Protein AF-A0A7S2FTA7-F1 (afdb_monomer)

pLDDT: mean 85.89, std 11.98, range [49.66, 98.44]

Structure (mmCIF, N/CA/C/O backbone):
data_AF-A0A7S2FTA7-F1
#
_entry.id   AF-A0A7S2FTA7-F1
#
loop_
_atom_site.group_PDB
_atom_site.id
_atom_site.type_symbol
_atom_site.label_atom_id
_atom_site.label_alt_id
_atom_site.label_comp_id
_atom_site.label_asym_id
_atom_site.label_entity_id
_atom_site.label_seq_id
_atom_site.pdbx_PDB_ins_code
_atom_site.Cartn_x
_atom_site.Cartn_y
_atom_site.Cartn_z
_atom_site.occupancy
_atom_site.B_iso_or_equiv
_atom_site.auth_seq_id
_atom_site.auth_comp_id
_atom_site.auth_asym_id
_atom_site.auth_atom_id
_atom_site.pdbx_PDB_model_num
ATOM 1 N N . ASP A 1 1 ? -19.379 6.007 35.073 1.00 57.72 1 ASP A N 1
ATOM 2 C CA . ASP A 1 1 ? -19.186 6.164 33.619 1.00 57.72 1 ASP A CA 1
ATOM 3 C C . ASP A 1 1 ? -17.919 5.547 33.053 1.00 57.72 1 ASP A C 1
ATOM 5 O O . ASP A 1 1 ? -18.033 4.726 32.156 1.00 57.72 1 ASP A O 1
ATOM 9 N N . THR A 1 2 ? -16.722 5.842 33.563 1.00 56.12 2 THR A N 1
ATOM 10 C CA . THR A 1 2 ? -15.446 5.392 32.961 1.00 56.12 2 THR A CA 1
ATOM 11 C C . THR A 1 2 ? -15.300 3.870 32.841 1.00 56.12 2 THR A C 1
ATOM 13 O O . THR A 1 2 ? -14.779 3.368 31.848 1.00 56.12 2 THR A O 1
ATOM 16 N N . GLU A 1 3 ? -15.797 3.120 33.824 1.00 59.50 3 GLU A N 1
ATOM 17 C CA . GLU A 1 3 ? -15.710 1.655 33.846 1.00 59.50 3 GLU A CA 1
ATOM 18 C C . GLU A 1 3 ? -16.744 0.975 32.934 1.00 59.50 3 GLU A C 1
ATOM 20 O O . GLU A 1 3 ? -16.468 -0.071 32.348 1.00 59.50 3 GLU A O 1
ATOM 25 N N . LEU A 1 4 ? -17.906 1.608 32.742 1.00 49.66 4 LEU A N 1
ATOM 26 C CA . LEU A 1 4 ? -18.929 1.152 31.801 1.00 49.66 4 LEU A CA 1
ATOM 27 C C . LEU A 1 4 ? -18.464 1.379 30.358 1.00 49.66 4 LEU A C 1
ATOM 29 O O . LEU A 1 4 ? -18.509 0.456 29.549 1.00 49.66 4 LEU A O 1
ATOM 33 N N . THR A 1 5 ? -17.914 2.558 30.059 1.00 54.09 5 THR A N 1
ATOM 34 C CA . THR A 1 5 ? -17.311 2.861 28.752 1.00 54.09 5 THR A CA 1
ATOM 35 C C . THR A 1 5 ? -16.142 1.929 28.445 1.00 54.09 5 THR A C 1
ATOM 37 O O . THR A 1 5 ? -16.018 1.455 27.316 1.00 54.09 5 THR A O 1
ATOM 40 N N . LYS A 1 6 ? -15.314 1.598 29.445 1.00 61.47 6 LYS A N 1
ATOM 41 C CA . LYS A 1 6 ? -14.221 0.629 29.297 1.00 61.47 6 LYS A CA 1
ATOM 42 C C . LYS A 1 6 ? -14.742 -0.771 28.958 1.00 61.47 6 LYS A C 1
ATOM 44 O O . LYS A 1 6 ? -14.287 -1.345 27.977 1.00 61.47 6 LYS A O 1
ATOM 49 N N . LYS A 1 7 ? -15.750 -1.277 29.679 1.00 65.12 7 LYS A N 1
ATOM 50 C CA . LYS A 1 7 ? -16.372 -2.588 29.400 1.00 65.12 7 LYS A CA 1
ATOM 51 C C . LYS A 1 7 ? -17.059 -2.650 28.035 1.00 65.12 7 LYS A C 1
ATOM 53 O O . LYS A 1 7 ? -16.958 -3.666 27.350 1.00 65.12 7 LYS A O 1
ATOM 58 N N . ILE A 1 8 ? -17.732 -1.574 27.624 1.00 59.66 8 ILE A N 1
ATOM 59 C CA . ILE A 1 8 ? -18.349 -1.464 26.292 1.00 59.66 8 ILE A CA 1
ATOM 60 C C . ILE A 1 8 ? -17.265 -1.473 25.213 1.00 59.66 8 ILE A C 1
ATOM 62 O O . ILE A 1 8 ? -17.392 -2.193 24.230 1.00 59.66 8 ILE A O 1
ATOM 66 N N . THR A 1 9 ? -16.170 -0.743 25.426 1.00 61.19 9 THR A N 1
ATOM 67 C CA . THR A 1 9 ? -15.050 -0.697 24.480 1.00 61.19 9 THR A CA 1
ATOM 68 C C . THR A 1 9 ? -14.337 -2.045 24.383 1.00 61.19 9 THR A C 1
ATOM 70 O O . THR A 1 9 ? -14.086 -2.525 23.288 1.00 61.19 9 THR A O 1
ATOM 73 N N . GLU A 1 10 ? -14.072 -2.712 25.506 1.00 66.75 10 GLU A N 1
ATOM 74 C CA . GLU A 1 10 ? -13.491 -4.062 25.536 1.00 66.75 10 GLU A CA 1
ATOM 75 C C . GLU A 1 10 ? -14.399 -5.099 24.862 1.00 66.75 10 GLU A C 1
ATOM 77 O O . GLU A 1 10 ? -13.912 -6.002 24.182 1.00 66.75 10 GLU A O 1
ATOM 82 N N . SER A 1 11 ? -15.719 -4.957 25.005 1.00 64.50 11 SER A N 1
ATOM 83 C CA . SER A 1 11 ? -16.693 -5.815 24.322 1.00 64.50 11 SER A CA 1
ATOM 84 C C . SER A 1 11 ? -16.752 -5.523 22.821 1.00 64.50 11 SER A C 1
ATOM 86 O O . SER A 1 11 ? -16.798 -6.458 22.031 1.00 64.50 11 SER A O 1
ATOM 88 N N . ALA A 1 12 ? -16.673 -4.251 22.417 1.00 61.38 12 ALA A N 1
ATOM 89 C CA . ALA A 1 12 ? -16.592 -3.844 21.016 1.00 61.38 12 ALA A CA 1
ATOM 90 C C . ALA A 1 12 ? -15.300 -4.343 20.350 1.00 61.38 12 ALA A C 1
ATOM 92 O O . ALA A 1 12 ? -15.350 -4.830 19.228 1.00 61.38 12 ALA A O 1
ATOM 93 N N . ILE A 1 13 ? -14.166 -4.309 21.061 1.00 66.06 13 ILE A N 1
ATOM 94 C CA . ILE A 1 13 ? -12.890 -4.866 20.586 1.00 66.06 13 ILE A CA 1
ATOM 95 C C . ILE A 1 13 ? -13.005 -6.372 20.355 1.00 66.06 13 ILE A C 1
ATOM 97 O O . ILE A 1 13 ? -12.548 -6.862 19.329 1.00 66.06 13 ILE A O 1
ATOM 101 N N . LYS A 1 14 ? -13.643 -7.102 21.279 1.00 64.44 14 LYS A N 1
ATOM 102 C CA . LYS A 1 14 ? -13.912 -8.541 21.118 1.00 64.44 14 LYS A CA 1
ATOM 103 C C . LYS A 1 14 ? -14.896 -8.850 19.988 1.00 64.44 14 LYS A C 1
ATOM 105 O O . LYS A 1 14 ? -14.880 -9.964 19.477 1.00 64.44 14 LYS A O 1
ATOM 110 N N . ALA A 1 15 ? -15.763 -7.902 19.645 1.00 60.28 15 ALA A N 1
ATOM 111 C CA . ALA A 1 15 ? -16.740 -8.044 18.574 1.00 60.28 15 ALA A CA 1
ATOM 112 C C . ALA A 1 15 ? -16.173 -7.692 17.190 1.00 60.28 15 ALA A C 1
ATOM 114 O O . ALA A 1 15 ? -16.813 -8.023 16.196 1.00 60.28 15 ALA A O 1
ATOM 115 N N . MET A 1 16 ? -14.999 -7.051 17.105 1.00 69.50 16 MET A N 1
ATOM 116 C CA . MET A 1 16 ? -14.340 -6.822 15.820 1.00 69.50 16 MET A CA 1
ATOM 117 C C . MET A 1 16 ? -13.874 -8.149 15.242 1.00 69.50 16 MET A C 1
ATOM 119 O O . MET A 1 16 ? -13.087 -8.863 15.865 1.00 69.50 16 MET A O 1
ATOM 123 N N . GLN A 1 17 ? -14.339 -8.458 14.039 1.00 65.75 17 GLN A N 1
ATOM 124 C CA . GLN A 1 17 ? -13.974 -9.681 13.343 1.00 65.75 17 GLN A CA 1
ATOM 125 C C . GLN A 1 17 ? -13.182 -9.347 12.077 1.00 65.75 17 GLN A C 1
ATOM 127 O O . GLN A 1 17 ? -13.542 -8.394 11.379 1.00 65.75 17 GLN A O 1
ATOM 132 N N . PRO A 1 18 ? -12.117 -10.109 11.768 1.00 67.75 18 PRO A N 1
ATOM 133 C CA . PRO A 1 18 ? -11.570 -10.114 10.422 1.00 67.75 18 PRO A CA 1
ATOM 134 C C . PRO A 1 18 ? -12.651 -10.632 9.471 1.00 67.75 18 PRO A C 1
ATOM 136 O O . PRO A 1 18 ? -13.254 -11.678 9.723 1.00 67.75 18 PRO A O 1
ATOM 139 N N . ILE A 1 19 ? -12.904 -9.907 8.385 1.00 68.12 19 ILE A N 1
ATOM 140 C CA . ILE A 1 19 ? -13.834 -10.346 7.342 1.00 68.12 19 ILE A CA 1
ATOM 141 C C . ILE A 1 19 ? -13.019 -10.805 6.132 1.00 68.12 19 ILE A C 1
ATOM 143 O O . ILE A 1 19 ? -12.147 -10.090 5.643 1.00 68.12 19 ILE A O 1
ATOM 147 N N . THR A 1 20 ? -13.303 -12.013 5.647 1.00 56.28 20 THR A N 1
ATOM 148 C CA . THR A 1 20 ? -12.682 -12.597 4.444 1.00 56.28 20 THR A CA 1
ATOM 149 C C . THR A 1 20 ? -13.619 -12.609 3.239 1.00 56.28 20 THR A C 1
ATOM 151 O O . THR A 1 20 ? -13.249 -13.113 2.183 1.00 56.28 20 THR A O 1
ATOM 154 N N . THR A 1 21 ? -14.840 -12.086 3.379 1.00 55.50 21 THR A N 1
ATOM 155 C CA . THR A 1 21 ? -15.829 -12.065 2.302 1.00 55.50 21 THR A CA 1
ATOM 156 C C . THR A 1 21 ? -15.360 -11.138 1.185 1.00 55.50 21 THR A C 1
ATOM 158 O O . THR A 1 21 ? -15.191 -9.941 1.399 1.00 55.50 21 THR A O 1
ATOM 161 N N . VAL A 1 22 ? -15.149 -11.710 0.003 1.00 61.19 22 VAL A N 1
ATOM 162 C CA . VAL A 1 22 ? -14.776 -11.002 -1.225 1.00 61.19 22 VAL A CA 1
ATOM 163 C C . VAL A 1 22 ? -16.050 -10.785 -2.036 1.00 61.19 22 VAL A C 1
ATOM 165 O O . VAL A 1 22 ? -16.837 -11.721 -2.188 1.00 61.19 22 VAL A O 1
ATOM 168 N N . MET A 1 23 ? -16.282 -9.576 -2.545 1.00 61.03 23 MET A N 1
ATOM 169 C CA . MET A 1 23 ? -17.321 -9.359 -3.554 1.00 61.03 23 MET A CA 1
ATOM 170 C C . MET A 1 23 ? -16.868 -9.985 -4.882 1.00 61.03 23 MET A C 1
ATOM 172 O O . MET A 1 23 ? -15.711 -9.810 -5.264 1.00 61.03 23 MET A O 1
ATOM 176 N N . ASP A 1 24 ? -17.754 -10.702 -5.587 1.00 51.78 24 ASP A N 1
ATOM 177 C CA . ASP A 1 24 ? -17.451 -11.255 -6.917 1.00 51.78 24 ASP A CA 1
ATOM 178 C C . ASP A 1 24 ? -16.928 -10.135 -7.832 1.00 51.78 24 ASP A C 1
ATOM 180 O O . ASP A 1 24 ? -17.641 -9.185 -8.157 1.00 51.78 24 ASP A O 1
ATOM 184 N N . GLY A 1 25 ? -15.641 -10.210 -8.179 1.00 55.81 25 GLY A N 1
ATOM 185 C CA . GLY A 1 25 ? -14.937 -9.132 -8.865 1.00 55.81 25 GLY A CA 1
ATOM 186 C C . GL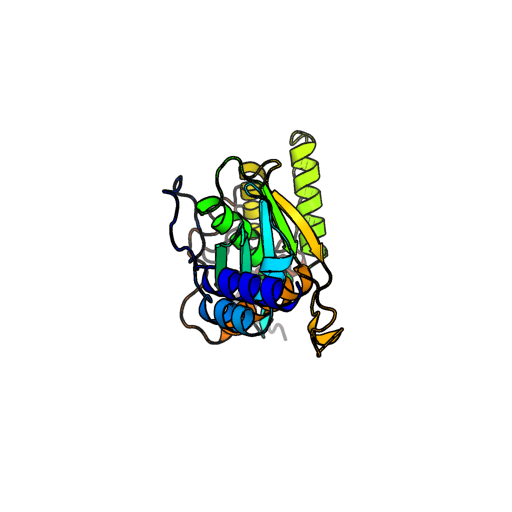Y A 1 25 ? -15.163 -9.132 -10.377 1.00 55.81 25 GLY A C 1
ATOM 187 O O . GLY A 1 25 ? -15.338 -10.179 -10.996 1.00 55.81 25 GLY A O 1
ATOM 188 N N . ASP A 1 26 ? -15.024 -7.957 -10.999 1.00 68.44 26 ASP A N 1
ATOM 189 C CA . ASP A 1 26 ? -15.062 -7.731 -12.460 1.00 68.44 26 ASP A CA 1
ATOM 190 C C . ASP A 1 26 ? -13.858 -8.354 -13.219 1.00 68.44 26 ASP A C 1
ATOM 192 O O . ASP A 1 26 ? -13.431 -7.869 -14.269 1.00 68.44 26 ASP A O 1
ATOM 196 N N . GLY A 1 27 ? -13.228 -9.387 -12.653 1.00 75.38 27 GLY A N 1
ATOM 197 C CA . GLY A 1 27 ? -11.984 -9.986 -13.127 1.00 75.38 27 GLY A CA 1
ATOM 198 C C . GLY A 1 27 ? -10.727 -9.159 -12.846 1.00 75.38 27 GLY A C 1
ATOM 199 O O . GLY A 1 27 ? -9.683 -9.501 -13.391 1.00 75.38 27 GLY A O 1
ATOM 200 N N . ASP A 1 28 ? -10.798 -8.073 -12.065 1.00 87.31 28 ASP A N 1
ATOM 201 C CA . ASP A 1 28 ? -9.628 -7.311 -11.592 1.00 87.31 28 ASP A CA 1
ATOM 202 C C . ASP A 1 28 ? -8.761 -8.097 -10.611 1.00 87.31 28 ASP A C 1
ATOM 204 O O . ASP A 1 28 ? -9.249 -8.949 -9.872 1.00 87.31 28 ASP A O 1
ATOM 208 N N . TRP A 1 29 ? -7.461 -7.793 -10.611 1.00 88.69 29 TRP A N 1
ATOM 209 C CA . TRP A 1 29 ? -6.552 -8.352 -9.619 1.00 88.69 29 TRP A CA 1
ATOM 210 C C . TRP A 1 29 ? -6.838 -7.765 -8.232 1.00 88.69 29 TRP A C 1
ATOM 212 O O . TRP A 1 29 ? -7.141 -6.578 -8.100 1.00 88.69 29 TRP A O 1
ATOM 222 N N . SER A 1 30 ? -6.688 -8.603 -7.208 1.00 88.19 30 SER A N 1
ATOM 223 C CA . SER A 1 30 ? -6.736 -8.235 -5.796 1.00 88.19 30 SER A CA 1
ATOM 224 C C . SER A 1 30 ? -5.625 -8.971 -5.047 1.00 88.19 30 SER A C 1
ATOM 226 O O . SER A 1 30 ? -5.339 -10.122 -5.383 1.00 88.19 30 SER A O 1
ATOM 228 N N . PRO A 1 31 ? -5.017 -8.356 -4.019 1.00 91.12 31 PRO A N 1
ATOM 229 C CA . PRO A 1 31 ? -4.073 -9.049 -3.151 1.00 91.12 31 PRO A CA 1
ATOM 230 C C . PRO A 1 31 ? -4.747 -10.147 -2.306 1.00 91.12 31 PRO A C 1
ATOM 232 O O . PRO A 1 31 ? -5.973 -10.189 -2.169 1.00 91.12 31 PRO A O 1
ATOM 235 N N . GLU A 1 32 ? -3.922 -11.008 -1.701 1.00 91.75 32 GLU A N 1
ATOM 236 C CA . GLU A 1 32 ? -4.340 -12.061 -0.764 1.00 91.75 32 GLU A CA 1
ATOM 237 C C . GLU A 1 32 ? -4.878 -11.451 0.545 1.00 91.75 32 GLU A C 1
ATOM 239 O O . GLU A 1 32 ? -4.148 -11.231 1.515 1.00 91.75 32 GLU A O 1
ATOM 244 N N . LEU A 1 33 ? -6.182 -11.179 0.583 1.00 92.69 33 LEU A N 1
ATOM 245 C CA . LEU A 1 33 ? -6.840 -10.621 1.763 1.00 92.69 33 LEU A CA 1
ATOM 246 C C . LEU A 1 33 ? -6.671 -11.519 2.994 1.00 92.69 33 LEU A C 1
ATOM 248 O O . LEU A 1 33 ? -6.817 -12.738 2.939 1.00 92.69 33 LEU A O 1
ATOM 252 N N . GLY A 1 34 ? -6.401 -10.890 4.135 1.00 92.12 34 GLY A N 1
ATOM 253 C CA . GLY A 1 34 ? -6.156 -11.570 5.405 1.00 92.12 34 GLY A CA 1
ATOM 254 C C . GLY A 1 34 ? -4.717 -12.058 5.576 1.00 92.12 34 GLY A C 1
ATOM 255 O O . GLY A 1 34 ? -4.355 -12.491 6.676 1.00 92.12 34 GLY A O 1
ATOM 256 N N . ARG A 1 35 ? -3.851 -11.943 4.558 1.00 94.38 35 ARG A N 1
ATOM 257 C CA . ARG A 1 35 ? -2.423 -12.206 4.740 1.00 94.38 35 ARG A CA 1
ATOM 258 C C . ARG A 1 35 ? -1.850 -11.236 5.776 1.00 94.38 35 ARG A C 1
ATOM 260 O O . ARG A 1 35 ? -2.084 -10.030 5.725 1.00 94.38 35 ARG A O 1
ATOM 267 N N . GLY A 1 36 ? -1.154 -11.788 6.768 1.00 94.31 36 GLY A N 1
ATOM 268 C CA . GLY A 1 36 ? -0.649 -11.021 7.907 1.00 94.31 36 GLY A CA 1
ATOM 269 C C . GLY A 1 36 ? -1.678 -10.748 9.016 1.00 94.31 36 GLY A C 1
ATOM 270 O O . GLY A 1 36 ? -1.336 -10.058 9.974 1.00 94.31 36 GLY A O 1
ATOM 271 N N . ALA A 1 37 ? -2.890 -11.323 8.974 1.00 95.00 37 ALA A N 1
ATOM 272 C CA . ALA A 1 37 ? -3.931 -11.109 9.993 1.00 95.00 37 ALA A CA 1
ATOM 273 C C . ALA A 1 37 ? -3.442 -11.324 11.438 1.00 95.00 37 ALA A C 1
ATOM 275 O O . ALA A 1 37 ? -3.749 -10.517 12.312 1.00 95.00 37 ALA A O 1
ATOM 276 N N . GLY A 1 38 ? -2.595 -12.330 11.688 1.00 95.00 38 GLY A N 1
ATOM 277 C CA . GLY A 1 38 ? -2.022 -12.566 13.021 1.00 95.00 38 GLY A CA 1
ATOM 278 C C . GLY A 1 38 ? -1.171 -11.401 13.556 1.00 95.00 38 GLY A C 1
ATOM 279 O O . GLY A 1 38 ? -1.081 -11.200 14.768 1.00 95.00 38 GLY A O 1
ATOM 280 N N . VAL A 1 39 ? -0.573 -10.587 12.675 1.00 96.12 39 VAL A N 1
ATOM 281 C CA . VAL A 1 39 ? 0.123 -9.345 13.055 1.00 96.12 39 VAL A CA 1
ATOM 282 C C . VAL A 1 39 ? -0.885 -8.299 13.522 1.00 96.12 39 VAL A C 1
ATOM 284 O O . VAL A 1 39 ? -0.683 -7.675 14.565 1.00 96.12 39 VAL A O 1
ATOM 287 N N . VAL A 1 40 ? -1.987 -8.134 12.787 1.00 96.00 40 VAL A N 1
ATOM 288 C CA . VAL A 1 40 ? -3.054 -7.192 13.143 1.00 96.00 40 VAL A CA 1
ATOM 289 C C . VAL A 1 40 ? -3.705 -7.591 14.463 1.00 96.00 40 VAL A C 1
ATOM 291 O O . VAL A 1 40 ? -3.794 -6.765 15.368 1.00 96.00 40 VAL A O 1
ATOM 294 N N . GLU A 1 41 ? -4.082 -8.859 14.625 1.00 94.25 41 GLU A N 1
ATOM 295 C CA . GLU A 1 41 ? -4.681 -9.393 15.855 1.00 94.25 41 GLU A CA 1
ATOM 296 C C . GLU A 1 41 ? -3.776 -9.172 17.072 1.00 94.25 41 GLU A C 1
ATOM 298 O O . GLU A 1 41 ? -4.229 -8.706 18.126 1.00 94.25 41 GLU A O 1
ATOM 303 N N . LYS A 1 42 ? -2.468 -9.416 16.912 1.00 95.06 42 LYS A N 1
ATOM 304 C CA . LYS A 1 42 ? -1.475 -9.115 17.945 1.00 95.06 42 LYS A CA 1
ATOM 305 C C . LYS A 1 42 ? -1.551 -7.645 18.357 1.00 95.06 42 LYS A C 1
ATOM 307 O O . LYS A 1 42 ? -1.628 -7.364 19.553 1.00 95.06 42 LYS A O 1
ATOM 312 N N . TRP A 1 43 ? -1.557 -6.703 17.417 1.00 95.00 43 TRP A N 1
ATOM 313 C CA . TRP A 1 43 ? -1.585 -5.273 17.748 1.00 95.00 43 TRP A CA 1
ATOM 314 C C . TRP A 1 43 ? -2.939 -4.781 18.252 1.00 95.00 43 TRP A C 1
ATOM 316 O O . TRP A 1 43 ? -2.974 -3.925 19.142 1.00 95.00 43 TRP A O 1
ATOM 326 N N . ILE A 1 44 ? -4.043 -5.372 17.789 1.00 92.06 44 ILE A N 1
ATOM 327 C CA . ILE A 1 44 ? -5.379 -5.150 18.356 1.00 92.06 44 ILE A CA 1
ATOM 328 C C . ILE A 1 44 ? -5.357 -5.451 19.854 1.00 92.06 44 ILE A C 1
ATOM 330 O O . ILE A 1 44 ? -5.801 -4.612 20.642 1.00 92.06 44 ILE A O 1
ATOM 334 N N . SER A 1 45 ? -4.758 -6.577 20.257 1.00 89.31 45 SER A N 1
ATOM 335 C CA . SER A 1 45 ? -4.656 -6.958 21.671 1.00 89.31 45 SER A CA 1
ATOM 336 C C . SER A 1 45 ? -3.734 -6.053 22.507 1.00 89.31 45 SER A C 1
ATOM 338 O O . SER A 1 45 ? -3.842 -6.037 23.731 1.00 89.31 45 SER A O 1
ATOM 340 N N . GLN A 1 46 ? -2.849 -5.277 21.868 1.00 90.62 46 GLN A N 1
ATOM 341 C CA . GLN A 1 46 ? -1.849 -4.426 22.531 1.00 90.62 46 GLN A CA 1
ATOM 342 C C . GLN A 1 46 ? -2.218 -2.939 22.617 1.00 90.62 46 GLN A C 1
ATOM 344 O O . GLN A 1 46 ? -1.433 -2.149 23.139 1.00 90.62 46 GLN A O 1
ATOM 349 N N . GLY A 1 47 ? -3.399 -2.544 22.141 1.00 89.56 47 GLY A N 1
ATOM 350 C CA . GLY A 1 47 ? -3.889 -1.168 22.275 1.00 89.56 47 GLY A CA 1
ATOM 351 C C . GLY A 1 47 ? -4.552 -0.615 21.021 1.00 89.56 47 GLY A C 1
ATOM 352 O O . GLY A 1 47 ? -5.404 0.267 21.137 1.00 89.56 47 GLY A O 1
ATOM 353 N N . PHE A 1 48 ? -4.261 -1.174 19.844 1.00 92.12 48 PHE A N 1
ATOM 354 C CA . PHE A 1 48 ? -4.864 -0.698 18.601 1.00 92.12 48 PHE A CA 1
ATOM 355 C C . PHE A 1 48 ? -6.390 -0.872 18.590 1.00 92.12 48 PHE A C 1
ATOM 357 O O . PHE A 1 48 ? -7.103 0.020 18.137 1.00 92.12 48 PHE A O 1
ATOM 364 N N . GLY A 1 49 ? -6.923 -1.943 19.192 1.00 89.31 49 GLY A N 1
ATOM 365 C CA . GLY A 1 49 ? -8.373 -2.131 19.284 1.00 89.31 49 GLY A CA 1
ATOM 366 C C . GLY A 1 49 ? -9.078 -1.000 20.042 1.00 89.31 49 GLY A C 1
ATOM 367 O O . GLY A 1 49 ? -10.161 -0.564 19.654 1.00 89.31 49 GLY A O 1
ATOM 368 N N . LEU A 1 50 ? -8.438 -0.462 21.087 1.00 88.25 50 LEU A N 1
ATOM 369 C CA . LEU A 1 50 ? -8.953 0.694 21.824 1.00 88.25 50 LEU A CA 1
ATOM 370 C C . LEU A 1 50 ? -8.936 1.962 20.964 1.00 88.25 50 LEU A C 1
ATOM 372 O O . LEU A 1 50 ? -9.834 2.790 21.096 1.00 88.25 50 LEU A O 1
ATOM 376 N N . ALA A 1 51 ? -7.934 2.122 20.097 1.00 90.69 51 ALA A N 1
ATOM 377 C CA . ALA A 1 51 ? -7.878 3.236 19.159 1.00 90.69 51 ALA A CA 1
ATOM 378 C C . ALA A 1 51 ? -8.994 3.135 18.104 1.00 90.69 51 ALA A C 1
ATOM 380 O O . ALA A 1 51 ? -9.707 4.116 17.906 1.00 90.69 51 ALA A O 1
ATOM 381 N N . ILE A 1 52 ? -9.224 1.947 17.525 1.00 89.31 52 ILE A N 1
ATOM 382 C CA . ILE A 1 52 ? -10.327 1.699 16.576 1.00 89.31 52 ILE A CA 1
ATOM 383 C C . ILE A 1 52 ? -11.678 2.064 17.204 1.00 89.31 52 ILE A C 1
ATOM 385 O O . ILE A 1 52 ? -12.455 2.826 16.630 1.00 89.31 52 ILE A O 1
ATOM 389 N N . ALA A 1 53 ? -11.943 1.588 18.423 1.00 85.19 53 ALA A N 1
ATOM 390 C CA . ALA A 1 53 ? -13.200 1.869 19.114 1.00 85.19 53 ALA A CA 1
ATOM 391 C C . ALA A 1 53 ? -13.410 3.365 19.431 1.00 85.19 53 ALA A C 1
ATOM 393 O O . ALA A 1 53 ? -14.548 3.819 19.556 1.00 85.19 53 ALA A O 1
ATOM 394 N N . LYS A 1 54 ? -12.325 4.141 19.566 1.00 88.06 54 LYS A N 1
ATOM 395 C CA . LYS A 1 54 ? -12.373 5.586 19.834 1.00 88.06 54 LYS A CA 1
ATOM 396 C C . LYS A 1 54 ? -12.546 6.439 18.579 1.00 88.06 54 LYS A C 1
ATOM 398 O O . LYS A 1 54 ? -13.149 7.502 18.695 1.00 88.06 54 LYS A O 1
ATOM 403 N N . GLU A 1 55 ? -12.039 5.996 17.428 1.00 87.69 55 GLU A N 1
ATOM 404 C CA . GLU A 1 55 ? -12.070 6.760 16.169 1.00 87.69 55 GLU A CA 1
ATOM 405 C C . GLU A 1 55 ? -13.504 7.049 15.690 1.00 87.69 55 GLU A C 1
ATOM 407 O O . GLU A 1 55 ? -13.748 8.077 15.065 1.00 87.69 55 GLU A O 1
ATOM 412 N N . LYS A 1 56 ? -14.475 6.183 16.032 1.00 80.69 56 LYS A N 1
ATOM 413 C CA . LYS A 1 56 ? -15.886 6.302 15.608 1.00 80.69 56 LYS A CA 1
ATOM 414 C C . LYS A 1 56 ? -16.022 6.463 14.085 1.00 80.69 56 LYS A C 1
ATOM 416 O O . LYS A 1 56 ? -16.675 7.388 13.599 1.00 80.69 56 LYS A O 1
ATOM 421 N N . VAL A 1 57 ? -15.406 5.547 13.337 1.00 82.50 57 VAL A N 1
ATOM 422 C CA . VAL A 1 57 ? -15.514 5.486 11.872 1.00 82.50 57 VAL A CA 1
ATOM 423 C C . VAL A 1 57 ? -16.994 5.435 11.460 1.00 82.50 57 VAL A C 1
ATOM 425 O O . VAL A 1 57 ? -17.780 4.672 12.021 1.00 82.50 57 VAL A O 1
ATOM 428 N N . SER A 1 58 ? -17.388 6.303 10.524 1.00 85.31 58 SER A N 1
ATOM 429 C CA . SER A 1 58 ? -18.774 6.402 10.039 1.00 85.31 58 SER A CA 1
ATOM 430 C C . SER A 1 58 ? -19.147 5.199 9.167 1.00 85.31 58 SER A C 1
ATOM 432 O O . SER A 1 58 ? -18.274 4.624 8.531 1.00 85.31 58 SER A O 1
ATOM 434 N N . HIS A 1 59 ? -20.437 4.852 9.099 1.00 82.38 59 HIS A N 1
ATOM 435 C CA . HIS A 1 59 ? -20.927 3.653 8.395 1.00 82.38 59 HIS A CA 1
ATOM 436 C C . HIS A 1 59 ? -20.499 3.550 6.923 1.00 82.38 59 HIS A C 1
ATOM 438 O O . HIS A 1 59 ? -20.337 2.441 6.448 1.00 82.38 59 HIS A O 1
ATOM 444 N N . ASN A 1 60 ? -20.318 4.677 6.229 1.00 90.00 60 ASN A N 1
ATOM 445 C CA . ASN A 1 60 ? -19.977 4.738 4.804 1.00 90.00 60 ASN A CA 1
ATOM 446 C C . ASN A 1 60 ? -18.530 5.192 4.541 1.00 90.00 60 ASN A C 1
ATOM 448 O O . ASN A 1 60 ? -18.208 5.735 3.478 1.00 90.00 60 ASN A O 1
ATOM 452 N N . LYS A 1 61 ? -17.673 5.095 5.562 1.00 94.62 61 LYS A N 1
ATOM 453 C CA . LYS A 1 61 ? -16.285 5.544 5.499 1.00 94.62 61 LYS A CA 1
ATOM 454 C C . LYS A 1 61 ? -15.351 4.455 5.967 1.00 94.62 61 LYS A C 1
ATOM 456 O O . LYS A 1 61 ? -15.594 3.789 6.966 1.00 94.62 61 LYS A O 1
ATOM 461 N N . TRP A 1 62 ? -14.220 4.382 5.294 1.00 97.00 62 TRP A N 1
ATOM 462 C CA . TRP A 1 62 ? -13.137 3.477 5.609 1.00 97.00 62 TRP A CA 1
ATOM 463 C C . TRP A 1 62 ? -11.851 4.263 5.803 1.00 97.00 62 TRP A C 1
ATOM 465 O O . TRP A 1 62 ? -11.604 5.264 5.130 1.00 97.00 62 TRP A O 1
ATOM 475 N N . LYS A 1 63 ? -11.022 3.812 6.738 1.00 97.69 63 LYS A N 1
ATOM 476 C CA . LYS A 1 63 ? -9.698 4.371 7.005 1.00 97.69 63 LYS A CA 1
ATOM 477 C C . LYS A 1 63 ? -8.648 3.364 6.569 1.00 97.69 63 LYS A C 1
ATOM 479 O O . LYS A 1 63 ? -8.620 2.251 7.084 1.00 97.69 63 LYS A O 1
ATOM 484 N N . GLY A 1 64 ? -7.794 3.750 5.627 1.00 97.94 64 GLY A N 1
ATOM 485 C CA . GLY A 1 64 ? -6.714 2.903 5.114 1.00 97.94 64 GLY A CA 1
ATOM 486 C C . GLY A 1 64 ? -5.337 3.379 5.569 1.00 97.94 64 GLY A C 1
ATOM 487 O O . GLY A 1 64 ? -5.115 4.575 5.729 1.00 97.94 64 GLY A O 1
ATOM 488 N N . MET A 1 65 ? -4.394 2.468 5.764 1.00 98.44 65 MET A N 1
ATOM 489 C CA . MET A 1 65 ? -2.975 2.790 5.892 1.00 98.44 65 MET A CA 1
ATOM 490 C C . MET A 1 65 ? -2.166 1.763 5.134 1.00 98.44 65 MET A C 1
ATOM 492 O O . MET A 1 65 ? -2.435 0.570 5.246 1.00 98.44 65 MET A O 1
ATOM 496 N N . THR A 1 66 ? -1.165 2.239 4.411 1.00 98.38 66 THR A N 1
ATOM 497 C CA . THR A 1 66 ? -0.185 1.405 3.731 1.00 98.38 66 THR A CA 1
ATOM 498 C C . THR A 1 66 ? 1.224 1.818 4.119 1.00 98.38 66 THR A C 1
ATOM 500 O O . THR A 1 66 ? 1.464 2.989 4.410 1.00 98.38 66 THR A O 1
ATOM 503 N N . ASP A 1 67 ? 2.128 0.850 4.058 1.00 97.62 67 ASP A N 1
ATOM 504 C CA . ASP A 1 67 ? 3.566 1.029 4.202 1.00 97.62 67 ASP A CA 1
ATOM 505 C C . ASP A 1 67 ? 4.307 0.013 3.310 1.00 97.62 67 ASP A C 1
ATOM 507 O O . ASP A 1 67 ? 3.748 -1.021 2.908 1.00 97.62 67 ASP A O 1
ATOM 511 N N . GLY A 1 68 ? 5.557 0.316 2.982 1.00 96.12 68 GLY A N 1
ATOM 512 C CA . GLY A 1 68 ? 6.471 -0.548 2.260 1.00 96.12 68 GLY A CA 1
ATOM 513 C C . GLY A 1 68 ? 7.864 -0.556 2.876 1.00 96.12 68 GLY A C 1
ATOM 514 O O . GLY A 1 68 ? 8.436 0.469 3.224 1.00 96.12 68 GLY A O 1
ATOM 515 N N . SER A 1 69 ? 8.470 -1.737 2.933 1.00 94.38 69 SER A N 1
ATOM 516 C CA . SER A 1 69 ? 9.809 -1.928 3.481 1.00 94.38 69 SER A CA 1
ATOM 517 C C . SER A 1 69 ? 10.762 -2.497 2.432 1.00 94.38 69 SER A C 1
ATOM 519 O O . SER A 1 69 ? 10.364 -3.252 1.540 1.00 94.38 69 SER A O 1
ATOM 521 N N . LYS A 1 70 ? 12.050 -2.161 2.570 1.00 94.19 70 LYS A N 1
ATOM 522 C CA . LYS A 1 70 ? 13.156 -2.746 1.800 1.00 94.19 70 LYS A CA 1
ATOM 523 C C . LYS A 1 70 ? 14.253 -3.259 2.735 1.00 94.19 70 LYS A C 1
ATOM 525 O O . LYS A 1 70 ? 14.775 -2.499 3.548 1.00 94.19 70 LYS A O 1
ATOM 530 N N . VAL A 1 71 ? 14.696 -4.499 2.520 1.00 90.00 71 VAL A N 1
ATOM 531 C CA . VAL A 1 71 ? 15.902 -5.080 3.131 1.00 90.00 71 VAL A CA 1
ATOM 532 C C . VAL A 1 71 ? 16.737 -5.754 2.044 1.00 90.00 71 VAL A C 1
ATOM 534 O O . VAL A 1 71 ? 16.325 -6.745 1.443 1.00 90.00 71 VAL A O 1
ATOM 537 N N . GLY A 1 72 ? 17.934 -5.222 1.777 1.00 88.00 72 GLY A N 1
ATOM 538 C CA . GLY A 1 72 ? 18.763 -5.693 0.662 1.00 88.00 72 GLY A CA 1
ATOM 539 C C . GLY A 1 72 ? 18.028 -5.529 -0.672 1.00 88.00 72 GLY A C 1
ATOM 540 O O . GLY A 1 72 ? 17.551 -4.438 -0.966 1.00 88.00 72 GLY A O 1
ATOM 541 N N . GLN A 1 73 ? 17.912 -6.608 -1.449 1.00 86.94 73 GLN A N 1
ATOM 542 C CA . GLN A 1 73 ? 17.148 -6.637 -2.709 1.00 86.94 73 GLN A CA 1
ATOM 543 C C . GLN A 1 73 ? 15.682 -7.071 -2.536 1.00 86.94 73 GLN A C 1
ATOM 545 O O . GLN A 1 73 ? 14.949 -7.192 -3.514 1.00 86.94 73 GLN A O 1
ATOM 550 N N . LEU A 1 74 ? 15.233 -7.319 -1.303 1.00 88.12 74 LEU A N 1
ATOM 551 C CA . LEU A 1 74 ? 13.865 -7.741 -1.021 1.00 88.12 74 LEU A CA 1
ATOM 552 C C . LEU A 1 74 ? 12.998 -6.526 -0.687 1.00 88.12 74 LEU A C 1
ATOM 554 O O . LEU A 1 74 ? 13.353 -5.731 0.184 1.00 88.12 74 LEU A O 1
ATOM 558 N N . GLY A 1 75 ? 11.855 -6.412 -1.363 1.00 94.12 75 GLY A N 1
ATOM 559 C CA . GLY A 1 75 ? 10.811 -5.435 -1.063 1.00 94.12 75 GLY A CA 1
ATOM 560 C C . GLY A 1 75 ? 9.577 -6.125 -0.494 1.00 94.12 75 GLY A C 1
ATOM 561 O O . GLY A 1 75 ? 9.228 -7.226 -0.920 1.00 94.12 75 GLY A O 1
ATOM 562 N N . THR A 1 76 ? 8.9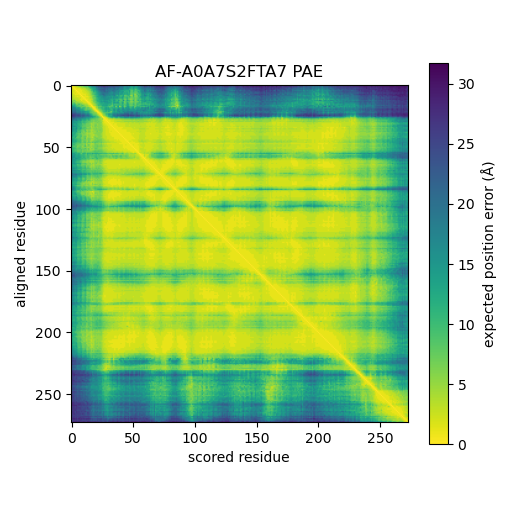09 -5.488 0.459 1.00 96.38 76 THR A N 1
ATOM 563 C CA . THR A 1 76 ? 7.660 -5.971 1.065 1.00 96.38 76 THR A CA 1
ATOM 564 C C . THR A 1 76 ? 6.683 -4.823 1.248 1.00 96.38 76 THR A C 1
ATOM 566 O O . THR A 1 76 ? 7.094 -3.675 1.381 1.00 96.38 76 THR A O 1
ATOM 569 N N . TYR A 1 77 ? 5.391 -5.123 1.265 1.00 96.88 77 TYR A N 1
ATOM 570 C CA . TYR A 1 77 ? 4.353 -4.155 1.586 1.00 96.88 77 TYR A CA 1
ATOM 571 C C . TYR A 1 77 ? 3.395 -4.713 2.631 1.00 96.88 77 TYR A C 1
ATOM 573 O O . TYR A 1 77 ? 3.244 -5.929 2.783 1.00 96.88 77 TYR A O 1
ATOM 581 N N . GLY A 1 78 ? 2.714 -3.804 3.317 1.00 97.69 78 GLY A N 1
ATOM 582 C CA . GLY A 1 78 ? 1.662 -4.114 4.266 1.00 97.69 78 GLY A CA 1
ATOM 583 C C . GLY A 1 78 ? 0.625 -3.006 4.281 1.00 97.69 78 GLY A C 1
ATOM 584 O O . GLY A 1 78 ? 0.960 -1.824 4.216 1.00 97.69 78 GLY A O 1
ATOM 585 N N . TRP A 1 79 ? -0.648 -3.374 4.370 1.00 98.38 79 TRP A N 1
ATOM 586 C CA . TRP A 1 79 ? -1.711 -2.398 4.550 1.00 98.38 79 TRP A CA 1
ATOM 587 C C . TRP A 1 79 ? -2.826 -2.924 5.441 1.00 98.38 79 TRP A C 1
ATOM 589 O O . TRP A 1 79 ? -3.083 -4.126 5.537 1.00 98.38 79 TRP A O 1
ATOM 599 N N . ILE A 1 80 ? -3.508 -1.985 6.086 1.00 98.19 80 ILE A N 1
ATOM 600 C CA . ILE A 1 80 ? -4.697 -2.227 6.891 1.00 98.19 80 ILE A CA 1
ATOM 601 C C . ILE A 1 80 ? -5.804 -1.254 6.498 1.00 98.19 80 ILE A C 1
ATOM 603 O O . ILE A 1 80 ? -5.560 -0.078 6.229 1.00 98.19 80 ILE A O 1
ATOM 607 N N . LEU A 1 81 ? -7.028 -1.758 6.477 1.00 97.69 81 LEU A N 1
ATOM 608 C CA . LEU A 1 81 ? -8.242 -1.031 6.157 1.00 97.69 81 LEU A CA 1
ATOM 609 C C . LEU A 1 81 ? -9.250 -1.254 7.287 1.00 97.69 81 LEU A C 1
ATOM 611 O O . LEU A 1 81 ? -9.534 -2.393 7.645 1.00 97.69 81 LEU A O 1
ATOM 615 N N . VAL A 1 82 ? -9.778 -0.179 7.863 1.00 95.94 82 VAL A N 1
ATOM 616 C CA . VAL A 1 82 ? -10.686 -0.213 9.016 1.00 95.94 82 VAL A CA 1
ATOM 617 C C . VAL A 1 82 ? -12.002 0.464 8.651 1.00 95.94 82 VAL A C 1
ATOM 619 O O . VAL A 1 82 ? -12.012 1.630 8.256 1.00 95.94 82 VAL A O 1
ATOM 622 N N . GLY A 1 83 ? -13.101 -0.270 8.796 1.00 91.38 83 GLY A N 1
ATOM 623 C CA . GLY A 1 83 ? -14.474 0.206 8.632 1.00 91.38 83 GLY A CA 1
ATOM 624 C C . GLY A 1 83 ? -15.202 0.251 9.972 1.00 91.38 83 GLY A C 1
ATOM 625 O O . GLY A 1 83 ? -14.586 0.180 11.043 1.00 91.38 83 GLY A O 1
ATOM 626 N N . MET A 1 84 ? -16.533 0.347 9.950 1.00 85.25 84 MET A N 1
ATOM 627 C CA . MET A 1 84 ? -17.301 0.349 11.194 1.00 85.25 84 MET A CA 1
ATOM 628 C C . MET A 1 84 ? -17.266 -1.033 11.869 1.00 85.25 84 MET A C 1
ATOM 630 O O . MET A 1 84 ? -17.983 -1.947 11.480 1.00 85.25 84 MET A O 1
ATOM 634 N N . MET A 1 85 ? -16.446 -1.161 12.920 1.00 74.88 85 MET A N 1
ATOM 635 C CA . MET A 1 85 ? -16.249 -2.390 13.714 1.00 74.88 85 MET A CA 1
ATOM 636 C C . MET A 1 85 ? -15.670 -3.590 12.944 1.00 74.88 85 MET A C 1
ATOM 638 O O . MET A 1 85 ? -15.689 -4.712 13.447 1.00 74.88 85 MET A O 1
ATOM 642 N N . VAL A 1 86 ? -15.118 -3.362 11.756 1.00 88.88 86 VAL A N 1
ATOM 643 C CA . VAL A 1 86 ? -14.530 -4.399 10.899 1.00 88.88 86 VAL A CA 1
ATOM 644 C C . VAL A 1 86 ? -13.182 -3.930 10.377 1.00 88.88 86 VAL A C 1
ATOM 646 O O . VAL A 1 86 ? -12.921 -2.726 10.293 1.00 88.88 86 VAL A O 1
ATOM 649 N N . TRP A 1 87 ? -12.313 -4.873 10.032 1.00 93.81 87 TRP A N 1
ATOM 650 C CA . TRP A 1 87 ? -11.032 -4.560 9.418 1.00 93.81 87 TRP A CA 1
ATOM 651 C C . TRP A 1 87 ? -10.618 -5.631 8.409 1.00 93.81 87 TRP A C 1
ATOM 653 O O . TRP A 1 87 ? -10.976 -6.803 8.532 1.00 93.81 87 TRP A O 1
ATOM 663 N N . HIS A 1 88 ? -9.825 -5.199 7.434 1.00 95.88 88 HIS A N 1
ATOM 664 C CA . HIS A 1 88 ? -9.155 -6.032 6.447 1.00 95.88 88 HIS A CA 1
ATOM 665 C C . HIS A 1 88 ? -7.675 -5.673 6.411 1.00 95.88 88 HIS A C 1
ATOM 667 O O . HIS A 1 88 ? -7.285 -4.547 6.726 1.00 95.88 88 HIS A O 1
ATOM 673 N N . CYS A 1 89 ? -6.841 -6.618 6.007 1.00 97.00 89 CYS A N 1
ATOM 674 C CA . CYS A 1 89 ? -5.430 -6.365 5.771 1.00 97.00 89 CYS A CA 1
ATOM 675 C C . CYS A 1 89 ? -4.921 -7.211 4.614 1.00 97.00 89 CYS A C 1
ATOM 677 O O . CYS A 1 89 ? -5.554 -8.192 4.219 1.00 97.00 89 CYS A O 1
ATOM 679 N N . SER A 1 90 ? -3.739 -6.853 4.135 1.00 96.62 90 SER A N 1
ATOM 680 C CA . SER A 1 90 ? -2.894 -7.734 3.343 1.00 96.62 90 SER A CA 1
ATOM 681 C C . SER A 1 90 ? -1.436 -7.347 3.552 1.00 96.62 90 SER A C 1
ATOM 683 O O . SER A 1 90 ? -1.115 -6.209 3.903 1.00 96.62 90 SER A O 1
ATOM 685 N N . SER A 1 91 ? -0.551 -8.290 3.271 1.00 96.75 91 SER A N 1
ATOM 686 C CA . SER A 1 91 ? 0.879 -8.062 3.077 1.00 96.75 91 SER A CA 1
ATOM 687 C C . SER A 1 91 ? 1.340 -8.766 1.804 1.00 96.75 91 SER A C 1
ATOM 689 O O . SER A 1 91 ? 0.560 -9.485 1.178 1.00 96.75 91 SER A O 1
ATOM 691 N N . GLY A 1 92 ? 2.582 -8.545 1.384 1.00 95.19 92 GLY A N 1
ATOM 692 C CA . GLY A 1 92 ? 3.153 -9.245 0.236 1.00 95.19 92 GLY A CA 1
ATOM 693 C C . GLY A 1 92 ? 4.581 -8.816 -0.079 1.00 95.19 92 GLY A C 1
ATOM 694 O O . GLY A 1 92 ? 5.100 -7.851 0.483 1.00 95.19 92 GLY A O 1
ATOM 695 N N . LYS A 1 93 ? 5.233 -9.568 -0.962 1.00 94.00 93 LYS A N 1
ATOM 696 C CA . LYS A 1 93 ? 6.583 -9.308 -1.456 1.00 94.00 93 LYS A CA 1
ATOM 697 C C . LYS A 1 93 ? 6.516 -8.653 -2.819 1.00 94.00 93 LYS A C 1
ATOM 699 O O . LYS A 1 93 ? 5.866 -9.167 -3.722 1.00 94.00 93 LYS A O 1
ATOM 704 N N . VAL A 1 94 ? 7.279 -7.581 -2.953 1.00 90.88 94 VAL A N 1
ATOM 705 C CA . VAL A 1 94 ? 7.350 -6.771 -4.161 1.00 90.88 94 VAL A CA 1
ATOM 706 C C . VAL A 1 94 ? 8.476 -7.274 -5.041 1.00 90.88 94 VAL A C 1
ATOM 708 O O . VAL A 1 94 ? 9.587 -7.526 -4.570 1.00 90.88 94 VAL A O 1
ATOM 711 N N . THR A 1 95 ? 8.203 -7.380 -6.333 1.00 82.50 95 THR A N 1
ATOM 712 C CA . THR A 1 95 ? 9.192 -7.782 -7.338 1.00 82.50 95 THR A CA 1
ATOM 713 C C . THR A 1 95 ? 9.711 -6.582 -8.126 1.00 82.50 95 THR A C 1
ATOM 715 O O . THR A 1 95 ? 8.968 -5.649 -8.436 1.00 82.50 95 THR A O 1
ATOM 718 N N . SER A 1 96 ? 11.005 -6.579 -8.457 1.00 79.06 96 SER A N 1
ATOM 719 C CA . SER A 1 96 ? 11.615 -5.627 -9.393 1.00 79.06 96 SER A CA 1
ATOM 720 C C . SER A 1 96 ? 12.532 -6.392 -10.338 1.00 79.06 96 SER A C 1
ATOM 722 O O . SER A 1 96 ? 13.566 -6.896 -9.920 1.00 79.06 96 SER A O 1
ATOM 724 N N . HIS A 1 97 ? 12.121 -6.524 -11.599 1.00 71.62 97 HIS A N 1
ATOM 725 C CA . HIS A 1 97 ? 12.815 -7.378 -12.571 1.00 71.62 97 HIS A CA 1
ATOM 726 C C . HIS A 1 97 ? 13.913 -6.664 -13.360 1.00 71.62 97 HIS A C 1
ATOM 728 O O . HIS A 1 97 ? 14.777 -7.316 -13.926 1.00 71.62 97 HIS A O 1
ATOM 734 N N . THR A 1 98 ? 13.868 -5.335 -13.440 1.00 67.12 98 THR A N 1
ATOM 735 C CA . THR A 1 98 ? 14.718 -4.569 -14.370 1.00 67.12 98 THR A CA 1
ATOM 736 C C . THR A 1 98 ? 15.575 -3.520 -13.670 1.00 67.12 98 THR A C 1
ATOM 738 O O . THR A 1 98 ? 16.076 -2.614 -14.326 1.00 67.12 98 THR A O 1
ATOM 741 N N . ARG A 1 99 ? 15.632 -3.567 -12.336 1.00 73.50 99 ARG A N 1
ATOM 742 C CA . ARG A 1 99 ? 16.495 -2.746 -11.480 1.00 73.50 99 ARG A CA 1
ATOM 743 C C . ARG A 1 99 ? 16.473 -3.275 -10.057 1.00 73.50 99 ARG A C 1
ATOM 745 O O . ARG A 1 99 ? 15.507 -3.936 -9.661 1.00 73.50 99 ARG A O 1
ATOM 752 N N . ASP A 1 100 ? 17.451 -2.843 -9.281 1.00 79.31 100 ASP A N 1
ATOM 753 C CA . ASP A 1 100 ? 17.488 -3.026 -7.838 1.00 79.31 100 ASP A CA 1
ATOM 754 C C . ASP A 1 100 ? 16.214 -2.531 -7.148 1.00 79.31 100 ASP A C 1
ATOM 756 O O . ASP A 1 100 ? 15.641 -1.488 -7.485 1.00 79.31 100 ASP A O 1
ATOM 760 N N . MET A 1 101 ? 15.775 -3.280 -6.139 1.00 86.56 101 MET A N 1
ATOM 761 C CA . MET A 1 101 ? 14.634 -2.879 -5.326 1.00 86.56 101 MET A CA 1
ATOM 762 C C . MET A 1 101 ? 14.936 -1.547 -4.629 1.00 86.56 101 MET A C 1
ATOM 764 O O . MET A 1 101 ? 16.003 -1.383 -4.039 1.00 86.56 101 MET A O 1
ATOM 768 N N . ASP A 1 102 ? 13.992 -0.607 -4.614 1.00 85.94 102 ASP A N 1
ATOM 769 C CA . ASP A 1 102 ? 14.056 0.596 -3.781 1.00 85.94 102 ASP A CA 1
ATOM 770 C C . ASP A 1 102 ? 12.852 0.659 -2.830 1.00 85.94 102 ASP A C 1
ATOM 772 O O . ASP A 1 102 ? 11.811 0.045 -3.072 1.00 85.94 102 ASP A O 1
ATOM 776 N N . SER A 1 103 ? 13.006 1.365 -1.704 1.00 89.00 103 SER A N 1
ATOM 777 C CA . SER A 1 103 ? 11.920 1.506 -0.725 1.00 89.00 103 SER A CA 1
ATOM 778 C C . SER A 1 103 ? 10.698 2.175 -1.351 1.00 89.00 103 SER A C 1
ATOM 780 O O . SER A 1 103 ? 9.572 1.770 -1.097 1.00 89.00 103 SER A O 1
ATOM 782 N N . TYR A 1 104 ? 10.916 3.133 -2.253 1.00 92.06 104 TYR A N 1
ATOM 783 C CA . TYR A 1 104 ? 9.854 3.829 -2.971 1.00 92.06 104 TYR A CA 1
ATOM 784 C C . TYR A 1 104 ? 8.932 2.888 -3.765 1.00 92.06 104 TYR A C 1
ATOM 786 O O . TYR A 1 104 ? 7.718 3.088 -3.789 1.00 92.06 104 TYR A O 1
ATOM 794 N N . ARG A 1 105 ? 9.477 1.854 -4.411 1.00 92.75 105 ARG A N 1
ATOM 795 C CA . ARG A 1 105 ? 8.709 0.832 -5.124 1.00 92.75 105 ARG A CA 1
ATOM 796 C C . ARG A 1 105 ? 7.858 0.021 -4.160 1.00 92.75 105 ARG A C 1
ATOM 798 O O . ARG A 1 105 ? 6.689 -0.198 -4.459 1.00 92.75 105 ARG A O 1
ATOM 805 N N . ALA A 1 106 ? 8.428 -0.394 -3.031 1.00 94.81 106 ALA A N 1
ATOM 806 C CA . ALA A 1 106 ? 7.708 -1.161 -2.022 1.00 94.81 106 ALA A CA 1
ATOM 807 C C . ALA A 1 106 ? 6.500 -0.381 -1.472 1.00 94.81 106 ALA A C 1
ATOM 809 O O . ALA A 1 106 ? 5.381 -0.885 -1.426 1.00 94.81 106 ALA A O 1
ATOM 810 N N . GLU A 1 107 ? 6.726 0.892 -1.174 1.00 96.31 107 GLU A N 1
ATOM 811 C CA . GLU A 1 107 ? 5.738 1.855 -0.678 1.00 96.31 107 GLU A CA 1
ATOM 812 C C . GLU A 1 107 ? 4.609 2.104 -1.682 1.00 96.31 107 GLU A C 1
ATOM 814 O O . GLU A 1 107 ? 3.419 2.047 -1.363 1.00 96.31 107 GLU A O 1
ATOM 819 N N . LEU A 1 108 ? 4.977 2.332 -2.946 1.00 96.31 108 LEU A N 1
ATOM 820 C CA . LEU A 1 108 ? 4.019 2.519 -4.030 1.00 96.31 108 LEU A CA 1
ATOM 821 C C . LEU A 1 108 ? 3.198 1.251 -4.293 1.00 96.31 108 LEU A C 1
ATOM 823 O O . LEU A 1 108 ? 2.005 1.339 -4.588 1.00 96.31 108 LEU A O 1
ATOM 827 N N . HIS A 1 109 ? 3.824 0.078 -4.181 1.00 95.25 109 HIS A N 1
ATOM 828 C CA . HIS A 1 109 ? 3.134 -1.197 -4.317 1.00 95.25 109 HIS A CA 1
ATOM 829 C C . HIS A 1 109 ? 2.111 -1.400 -3.199 1.00 95.25 109 HIS A C 1
ATOM 831 O O . HIS A 1 109 ? 0.996 -1.842 -3.467 1.00 95.25 109 HIS A O 1
ATOM 837 N N . GLY A 1 110 ? 2.450 -1.023 -1.963 1.00 97.00 110 GLY A N 1
ATOM 838 C CA . GLY A 1 110 ? 1.508 -1.025 -0.849 1.00 97.00 110 GLY A CA 1
ATOM 839 C C . GLY A 1 110 ? 0.264 -0.182 -1.139 1.00 97.00 110 GLY A C 1
ATOM 840 O O . GLY A 1 110 ? -0.856 -0.672 -0.987 1.00 97.00 110 GLY A O 1
ATOM 841 N N . LEU A 1 111 ? 0.440 1.039 -1.662 1.00 97.94 111 LEU A N 1
ATOM 842 C CA . LEU A 1 111 ? -0.679 1.890 -2.084 1.00 97.94 111 LEU A CA 1
ATOM 843 C C . LEU A 1 111 ? -1.540 1.219 -3.159 1.00 97.94 111 LEU A C 1
ATOM 845 O O . LEU A 1 111 ? -2.763 1.190 -3.033 1.00 97.94 111 LEU A O 1
ATOM 849 N N . MET A 1 112 ? -0.915 0.691 -4.212 1.00 96.06 112 MET A N 1
ATOM 850 C CA . MET A 1 112 ? -1.621 0.004 -5.296 1.00 96.06 112 MET A CA 1
ATOM 851 C C . MET A 1 112 ? -2.421 -1.195 -4.762 1.00 96.06 112 MET A C 1
ATOM 853 O O . MET A 1 112 ? -3.613 -1.320 -5.044 1.00 96.06 112 MET A O 1
ATOM 857 N N . SER A 1 113 ? -1.795 -2.009 -3.911 1.00 96.31 113 SER A N 1
ATOM 858 C CA . SER A 1 113 ? -2.409 -3.172 -3.273 1.00 96.31 113 SER A CA 1
ATOM 859 C C . SER A 1 113 ? -3.574 -2.786 -2.358 1.00 96.31 113 SER A C 1
ATOM 861 O O . SER A 1 113 ? -4.625 -3.420 -2.416 1.00 96.31 113 SER A O 1
ATOM 863 N N . LEU A 1 114 ? -3.452 -1.706 -1.578 1.00 97.94 114 LEU A N 1
ATOM 864 C CA . LEU A 1 114 ? -4.547 -1.181 -0.758 1.00 97.94 114 LEU A CA 1
ATOM 865 C C . LEU A 1 114 ? -5.733 -0.746 -1.626 1.00 97.94 114 LEU A C 1
ATOM 867 O O . LEU A 1 114 ? -6.872 -1.065 -1.300 1.00 97.94 114 LEU A O 1
ATOM 871 N N . MET A 1 115 ? -5.488 -0.033 -2.732 1.00 97.50 115 MET A N 1
ATOM 872 C CA . MET A 1 115 ? -6.557 0.389 -3.644 1.00 97.50 115 MET A CA 1
ATOM 873 C C . MET A 1 115 ? -7.279 -0.807 -4.273 1.00 97.50 115 MET A C 1
ATOM 875 O O . MET A 1 115 ? -8.506 -0.776 -4.382 1.00 97.50 115 MET A O 1
ATOM 879 N N . ALA A 1 116 ? -6.531 -1.838 -4.672 1.00 95.12 116 ALA A N 1
ATOM 880 C CA . ALA A 1 116 ? -7.069 -3.063 -5.253 1.00 95.12 116 ALA A CA 1
ATOM 881 C C . ALA A 1 116 ? -7.863 -3.883 -4.224 1.00 95.12 116 ALA A C 1
ATOM 883 O O . ALA A 1 116 ? -9.025 -4.207 -4.450 1.00 95.12 116 ALA A O 1
ATOM 884 N N . GLY A 1 117 ? -7.270 -4.150 -3.058 1.00 94.75 117 GLY A N 1
ATOM 885 C CA . GLY A 1 117 ? -7.904 -4.914 -1.987 1.00 94.75 117 GLY A CA 1
ATOM 886 C C . GLY A 1 117 ? -9.159 -4.228 -1.460 1.00 94.75 117 GLY A C 1
ATOM 887 O O . GLY A 1 117 ? -10.211 -4.858 -1.378 1.00 94.75 117 GLY A O 1
ATOM 888 N N . ALA A 1 118 ? -9.092 -2.917 -1.201 1.00 95.56 118 ALA A N 1
ATOM 889 C CA . ALA A 1 118 ? -10.255 -2.140 -0.778 1.00 95.56 118 ALA A CA 1
ATOM 890 C C . ALA A 1 118 ? -11.402 -2.218 -1.797 1.00 95.56 118 ALA A C 1
ATOM 892 O O . ALA A 1 118 ? -12.559 -2.261 -1.397 1.00 95.56 118 ALA A O 1
ATOM 893 N N . TRP A 1 119 ? -11.109 -2.289 -3.102 1.00 94.50 119 TRP A N 1
ATOM 894 C CA . TRP A 1 119 ? -12.148 -2.331 -4.136 1.00 94.50 119 TRP A CA 1
ATOM 895 C C . TRP A 1 119 ? -13.020 -3.590 -4.039 1.00 94.50 119 TRP A C 1
ATOM 897 O O . TRP A 1 119 ? -14.164 -3.581 -4.481 1.00 94.50 119 TRP A O 1
ATOM 907 N N . THR A 1 120 ? -12.487 -4.668 -3.464 1.00 91.12 120 THR A N 1
ATOM 908 C CA . THR A 1 120 ? -13.188 -5.956 -3.348 1.00 91.12 120 THR A CA 1
ATOM 909 C C . THR A 1 120 ? -14.018 -6.118 -2.077 1.00 91.12 120 THR A C 1
ATOM 911 O O . THR A 1 120 ? -14.798 -7.066 -1.989 1.00 91.12 120 THR A O 1
ATOM 914 N N . VAL A 1 121 ? -13.841 -5.230 -1.093 1.00 91.19 121 VAL A N 1
ATOM 915 C CA . VAL A 1 121 ? -14.470 -5.348 0.238 1.00 91.19 121 VAL A CA 1
ATOM 916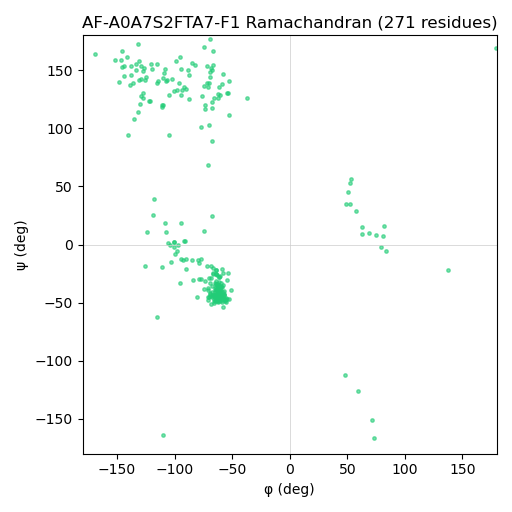 C C . VAL A 1 121 ? -15.271 -4.117 0.653 1.00 91.19 121 VAL A C 1
ATOM 918 O O . VAL A 1 121 ? -16.082 -4.203 1.568 1.00 91.19 121 VAL A O 1
ATOM 921 N N . VAL A 1 122 ? -15.033 -2.970 0.015 1.00 92.19 122 VAL A N 1
ATOM 922 C CA . VAL A 1 122 ? -15.729 -1.713 0.299 1.00 92.19 122 VAL A CA 1
ATOM 923 C C . VAL A 1 122 ? -16.916 -1.571 -0.639 1.00 92.19 122 VAL A C 1
ATOM 925 O O . VAL A 1 122 ? -16.771 -1.719 -1.855 1.00 92.19 122 VAL A O 1
ATOM 928 N N . ASP A 1 123 ? -18.071 -1.216 -0.078 1.00 91.00 123 ASP A N 1
ATOM 929 C CA . ASP A 1 123 ? -19.286 -1.017 -0.859 1.00 91.00 123 ASP A CA 1
ATOM 930 C C . ASP A 1 123 ? -19.095 0.061 -1.953 1.00 91.00 123 ASP A C 1
ATOM 932 O O . ASP A 1 123 ? -18.362 1.042 -1.769 1.00 91.00 123 ASP A O 1
ATOM 936 N N . PRO A 1 124 ? -19.760 -0.063 -3.119 1.00 87.25 124 PRO A N 1
ATOM 937 C CA . PRO A 1 124 ? -19.576 0.865 -4.239 1.00 87.25 124 PRO A CA 1
ATOM 938 C C . PRO A 1 124 ? -19.894 2.337 -3.938 1.00 87.25 124 PRO A C 1
ATOM 940 O O . PRO A 1 124 ? -19.407 3.212 -4.655 1.00 87.25 124 PRO A O 1
ATOM 943 N N . ASP A 1 125 ? -20.685 2.615 -2.902 1.00 90.00 125 ASP A N 1
ATOM 944 C CA . ASP A 1 125 ? -21.074 3.969 -2.493 1.00 90.00 125 ASP A CA 1
ATOM 945 C C . ASP A 1 125 ? -20.216 4.528 -1.342 1.00 90.00 125 ASP A C 1
ATOM 947 O O . ASP A 1 125 ? -20.320 5.711 -1.008 1.00 90.00 125 ASP A O 1
ATOM 951 N N . ASP A 1 126 ? -19.326 3.711 -0.777 1.00 94.50 126 ASP A N 1
ATOM 952 C CA . ASP A 1 126 ? -18.480 4.079 0.353 1.00 94.50 126 ASP A CA 1
ATOM 953 C C . ASP A 1 126 ? -17.202 4.813 -0.079 1.00 94.50 126 ASP A C 1
ATOM 955 O O . ASP A 1 126 ? -16.705 4.686 -1.211 1.00 94.50 126 ASP A O 1
ATOM 959 N N . GLU A 1 127 ? -16.650 5.586 0.861 1.00 96.62 127 GLU A N 1
ATOM 960 C CA . GLU A 1 127 ? -15.408 6.344 0.705 1.00 96.62 127 GLU A CA 1
ATOM 961 C C . GLU A 1 127 ? -14.253 5.715 1.498 1.00 96.62 127 GLU A C 1
ATOM 963 O O . GLU A 1 127 ? -14.412 5.322 2.654 1.00 96.62 127 GLU A O 1
ATOM 968 N N . VAL A 1 128 ? -13.056 5.705 0.911 1.00 97.88 128 VAL A N 1
ATOM 969 C CA . VAL A 1 128 ? -11.805 5.293 1.557 1.00 97.88 128 VAL A CA 1
ATOM 970 C C . VAL A 1 128 ? -10.909 6.510 1.755 1.00 97.88 128 VAL A C 1
ATOM 972 O O . VAL A 1 128 ? -10.468 7.135 0.791 1.00 97.88 128 VAL A O 1
ATOM 975 N N . ASP A 1 129 ? -10.600 6.810 3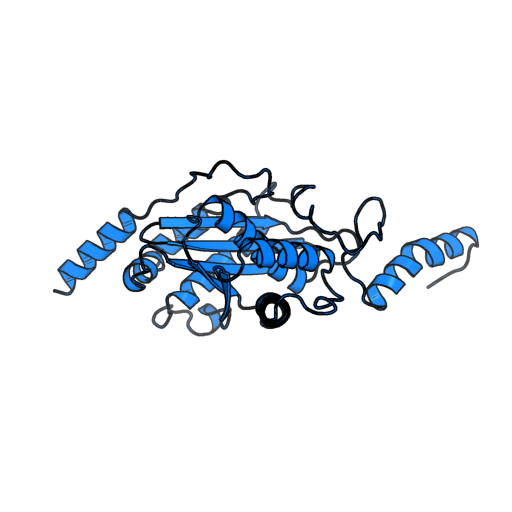.013 1.00 97.56 129 ASP A N 1
ATOM 976 C CA . ASP A 1 129 ? -9.637 7.827 3.415 1.00 97.56 129 ASP A CA 1
ATOM 977 C C . ASP A 1 129 ? -8.345 7.161 3.894 1.00 97.56 129 ASP A C 1
ATOM 979 O O . ASP A 1 129 ? -8.227 6.713 5.039 1.00 97.56 129 ASP A O 1
ATOM 983 N N . ALA A 1 130 ? -7.392 7.032 2.973 1.00 98.19 130 ALA A N 1
ATOM 984 C CA . ALA A 1 130 ? -6.142 6.326 3.193 1.00 98.19 130 ALA A CA 1
ATOM 985 C C . ALA A 1 130 ? -4.998 7.256 3.615 1.00 98.19 130 ALA A C 1
ATOM 987 O O . ALA A 1 130 ? -5.013 8.467 3.376 1.00 98.19 130 ALA A O 1
ATOM 988 N N . TYR A 1 131 ? -3.966 6.656 4.198 1.00 98.38 131 TYR A N 1
ATOM 989 C CA . TYR A 1 131 ? -2.734 7.311 4.607 1.00 98.38 131 TYR A CA 1
ATOM 990 C C . TYR A 1 131 ? -1.515 6.496 4.155 1.00 98.38 131 TYR A C 1
ATOM 992 O O . TYR A 1 131 ? -1.578 5.271 4.056 1.00 98.38 131 TYR A O 1
ATOM 1000 N N . CYS A 1 132 ? -0.407 7.186 3.903 1.00 97.69 132 CYS A N 1
ATOM 1001 C CA . CYS A 1 132 ? 0.933 6.611 3.793 1.00 97.69 132 CYS A CA 1
ATOM 1002 C C . CYS A 1 132 ? 1.938 7.575 4.434 1.00 97.69 132 CYS A C 1
ATOM 1004 O O . CYS A 1 132 ? 1.647 8.769 4.587 1.00 97.69 132 CYS A O 1
ATOM 1006 N N . ASP A 1 133 ? 3.124 7.098 4.781 1.00 95.00 133 ASP A N 1
ATOM 1007 C CA . ASP A 1 133 ? 4.205 7.933 5.317 1.00 95.00 133 ASP A CA 1
ATOM 1008 C C . ASP A 1 133 ? 5.275 8.317 4.296 1.00 95.00 133 ASP A C 1
ATOM 1010 O O . ASP A 1 133 ? 6.051 9.255 4.523 1.00 95.00 133 ASP A O 1
ATOM 1014 N N . ASN A 1 134 ? 5.216 7.729 3.106 1.00 96.44 134 ASN A N 1
ATOM 1015 C CA . ASN A 1 134 ? 6.018 8.156 1.977 1.00 96.44 134 ASN A CA 1
ATOM 1016 C C . ASN A 1 134 ? 5.469 9.429 1.306 1.00 96.44 134 ASN A C 1
ATOM 1018 O O . ASN A 1 134 ? 4.539 9.399 0.491 1.00 96.44 134 ASN A O 1
ATOM 1022 N N . GLU A 1 135 ? 6.073 10.583 1.605 1.00 96.12 135 GLU A N 1
ATOM 1023 C CA . GLU A 1 135 ? 5.640 11.876 1.051 1.00 96.12 135 GLU A CA 1
ATOM 1024 C C . GLU A 1 135 ? 5.750 11.926 -0.487 1.00 96.12 135 GLU A C 1
ATOM 1026 O O . GLU A 1 135 ? 4.941 12.572 -1.157 1.00 96.12 135 GLU A O 1
ATOM 1031 N N . SER A 1 136 ? 6.730 11.230 -1.072 1.00 95.00 136 SER A N 1
ATOM 1032 C CA . SER A 1 136 ? 6.937 11.187 -2.525 1.00 95.00 136 SER A CA 1
ATOM 1033 C C . SER A 1 136 ? 5.824 10.419 -3.239 1.00 95.00 136 SER A C 1
ATOM 1035 O O . SER A 1 136 ? 5.340 10.879 -4.280 1.00 95.00 136 SER A O 1
ATOM 1037 N N . VAL A 1 137 ? 5.377 9.291 -2.676 1.00 96.75 137 VAL A N 1
ATOM 1038 C CA . VAL A 1 137 ? 4.203 8.548 -3.167 1.00 96.75 137 VAL A CA 1
ATOM 1039 C C . VAL A 1 137 ? 2.952 9.417 -3.059 1.00 96.75 137 VAL A C 1
ATOM 1041 O O . VAL A 1 137 ? 2.251 9.606 -4.055 1.00 96.75 137 VAL A O 1
ATOM 1044 N N . TRP A 1 138 ? 2.717 10.052 -1.907 1.00 97.88 138 TRP A N 1
ATOM 1045 C CA . TRP A 1 138 ? 1.582 10.962 -1.733 1.00 97.88 138 TRP A CA 1
ATOM 1046 C C . TRP A 1 138 ? 1.589 12.118 -2.751 1.00 97.88 138 TRP A C 1
ATOM 1048 O O . TRP A 1 138 ? 0.584 12.369 -3.423 1.00 97.88 138 TRP A O 1
ATOM 1058 N N . LYS A 1 139 ? 2.733 12.787 -2.953 1.00 97.25 139 LYS A N 1
ATOM 1059 C CA . LYS A 1 139 ? 2.891 13.851 -3.963 1.00 97.25 139 LYS A CA 1
ATOM 1060 C C . LYS A 1 139 ? 2.578 13.350 -5.374 1.00 97.25 139 LYS A C 1
ATOM 1062 O O . LYS A 1 139 ? 1.953 14.080 -6.150 1.0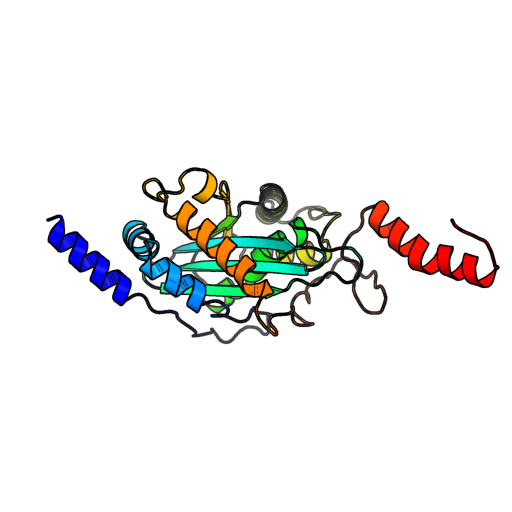0 97.25 139 LYS A O 1
ATOM 1067 N N . GLY A 1 140 ? 3.006 12.135 -5.718 1.00 96.44 140 GLY A N 1
ATOM 1068 C CA . GLY A 1 140 ? 2.711 11.508 -7.007 1.00 96.44 140 GLY A CA 1
ATOM 1069 C C . GLY A 1 140 ? 1.222 11.230 -7.193 1.00 96.44 140 GLY A C 1
ATOM 1070 O O . GLY A 1 140 ? 0.625 11.679 -8.176 1.00 96.44 140 GLY A O 1
ATOM 1071 N N . PHE A 1 141 ? 0.591 10.621 -6.193 1.00 97.00 141 PHE A N 1
ATOM 1072 C CA . PHE A 1 141 ? -0.848 10.375 -6.174 1.00 97.00 141 PHE A CA 1
ATOM 1073 C C . PHE A 1 141 ? -1.653 11.678 -6.316 1.00 97.00 141 PHE A C 1
ATOM 1075 O O . PHE A 1 141 ? -2.571 11.767 -7.131 1.00 97.00 141 PHE A O 1
ATOM 1082 N N . MET A 1 142 ? -1.262 12.748 -5.614 1.00 96.81 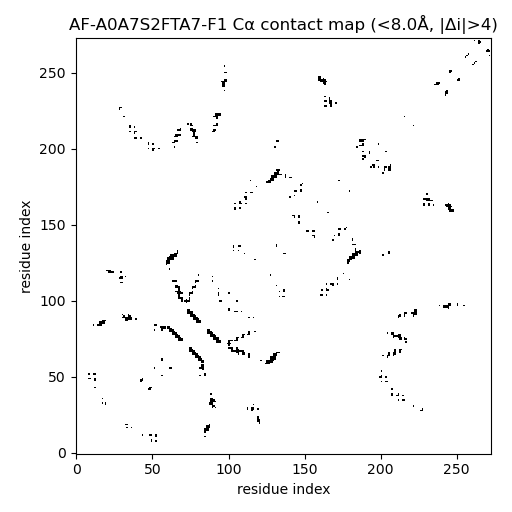142 MET A N 1
ATOM 1083 C CA . MET A 1 142 ? -1.915 14.059 -5.717 1.00 96.81 142 MET A CA 1
ATOM 1084 C C . MET A 1 142 ? -1.825 14.669 -7.124 1.00 96.81 142 MET A C 1
ATOM 1086 O O . MET A 1 142 ? -2.772 15.324 -7.567 1.00 96.81 142 MET A O 1
ATOM 1090 N N . LYS A 1 143 ? -0.726 14.448 -7.864 1.00 95.81 143 LYS A N 1
ATOM 1091 C CA . LYS A 1 143 ? -0.630 14.861 -9.279 1.00 95.81 143 LYS A CA 1
ATOM 1092 C C . LYS A 1 143 ? -1.676 14.136 -10.132 1.00 95.81 143 LYS A C 1
ATOM 1094 O O . LYS A 1 143 ? -2.351 14.789 -10.927 1.00 95.81 143 LYS A O 1
ATOM 1099 N N . ILE A 1 144 ? -1.851 12.827 -9.931 1.00 95.00 144 ILE A N 1
ATOM 1100 C CA . ILE A 1 144 ? -2.858 12.017 -10.639 1.00 95.00 144 ILE A CA 1
ATOM 1101 C C . ILE A 1 144 ? -4.271 12.479 -10.280 1.00 95.00 144 ILE A C 1
ATOM 1103 O O . ILE A 1 144 ? -5.076 12.728 -11.177 1.00 95.00 144 ILE A O 1
ATOM 1107 N N . LYS A 1 145 ? -4.571 12.671 -8.990 1.00 94.44 145 LYS A N 1
ATOM 1108 C CA . LYS A 1 145 ? -5.891 13.141 -8.543 1.00 94.44 145 LYS A CA 1
ATOM 1109 C C . LYS A 1 145 ? -6.254 14.495 -9.137 1.00 94.44 145 LYS A C 1
ATOM 1111 O O . LYS A 1 145 ? -7.377 14.648 -9.609 1.00 94.44 145 LYS A O 1
ATOM 1116 N N . ARG A 1 146 ? -5.323 15.457 -9.168 1.00 93.38 146 ARG A N 1
ATOM 1117 C CA . ARG A 1 146 ? -5.561 16.760 -9.816 1.00 93.38 146 ARG A CA 1
ATOM 1118 C C . ARG A 1 146 ? -5.877 16.611 -11.302 1.00 93.38 146 ARG A C 1
ATOM 1120 O O . ARG A 1 146 ? -6.806 17.254 -11.776 1.00 93.38 146 ARG A O 1
ATOM 1127 N N . TRP A 1 147 ? -5.155 15.746 -12.011 1.00 93.31 147 TRP A N 1
ATOM 1128 C CA . TRP A 1 147 ? -5.416 15.472 -13.426 1.00 93.31 147 TRP A CA 1
ATOM 1129 C C . TRP A 1 147 ? -6.798 14.834 -13.651 1.00 93.31 147 TRP A C 1
ATOM 1131 O O . TRP A 1 147 ? -7.549 15.292 -14.510 1.00 93.31 147 TRP A O 1
ATOM 1141 N N . ILE A 1 148 ? -7.187 13.848 -12.835 1.00 92.12 148 ILE A N 1
ATOM 1142 C CA . ILE A 1 148 ? -8.511 13.207 -12.917 1.00 92.12 148 ILE A CA 1
ATOM 1143 C C . ILE A 1 148 ? -9.636 14.202 -12.608 1.00 92.12 148 ILE A C 1
ATOM 1145 O O . ILE A 1 148 ? -10.608 14.285 -13.356 1.00 92.12 148 ILE A O 1
ATOM 1149 N N . VAL A 1 149 ? -9.506 14.989 -11.535 1.00 89.38 149 VAL A N 1
ATOM 1150 C CA . VAL A 1 149 ? -10.509 16.000 -11.150 1.00 89.38 149 VAL A CA 1
ATOM 1151 C C . VAL A 1 149 ? -10.613 17.116 -12.192 1.00 89.38 149 VAL A C 1
ATOM 1153 O O . VAL A 1 149 ? -11.711 17.614 -12.426 1.00 89.38 149 VAL A O 1
ATOM 1156 N N . GLY A 1 150 ? -9.506 17.458 -12.855 1.00 89.38 150 GLY A N 1
ATOM 1157 C CA . GLY A 1 150 ? -9.453 18.399 -13.977 1.00 89.38 150 GLY A CA 1
ATOM 1158 C C . GLY A 1 150 ? -10.002 17.858 -15.303 1.00 89.38 150 GLY A C 1
ATOM 1159 O O . GLY A 1 150 ? -9.776 18.475 -16.339 1.00 89.38 150 GLY A O 1
ATOM 1160 N N . GLY A 1 151 ? -10.686 16.708 -15.300 1.00 88.94 151 GLY A N 1
ATOM 1161 C CA . GLY A 1 151 ? -11.319 16.136 -16.491 1.00 88.94 151 GLY A CA 1
ATOM 1162 C C . GLY A 1 151 ? -10.373 15.356 -17.402 1.00 88.94 151 GLY A C 1
ATOM 1163 O O . GLY A 1 151 ? -10.722 15.102 -18.549 1.00 88.94 151 GLY A O 1
ATOM 1164 N N . MET A 1 152 ? -9.186 14.974 -16.912 1.00 88.81 152 MET A N 1
ATOM 1165 C CA . MET A 1 152 ? -8.179 14.221 -17.672 1.00 88.81 152 MET A CA 1
ATOM 1166 C C . MET A 1 152 ? -7.733 14.922 -18.968 1.00 88.81 152 MET A C 1
ATOM 1168 O O . MET A 1 152 ? -7.344 14.271 -19.936 1.00 88.81 152 MET A O 1
ATOM 1172 N N . LEU A 1 153 ? -7.780 16.257 -18.983 1.00 83.25 153 LEU A N 1
ATOM 1173 C CA . LEU A 1 153 ? -7.331 17.066 -20.111 1.00 83.25 153 LEU A CA 1
ATOM 1174 C C . LEU A 1 153 ? -5.800 17.048 -20.222 1.00 83.25 153 LEU A C 1
ATOM 1176 O O . LEU A 1 153 ? -5.091 17.158 -19.219 1.00 83.25 153 LEU A O 1
ATOM 1180 N N . GLY A 1 154 ? -5.297 16.958 -21.454 1.00 82.56 154 GLY A N 1
ATOM 1181 C CA . GLY A 1 154 ? -3.864 16.956 -21.747 1.00 82.56 154 GLY A CA 1
ATOM 1182 C C . GLY A 1 154 ? -3.154 15.655 -21.372 1.00 82.56 154 GLY A C 1
ATOM 1183 O O . GLY A 1 154 ? -3.778 14.619 -21.129 1.00 82.56 154 GLY A O 1
ATOM 1184 N N . GLU A 1 155 ? -1.821 15.704 -21.358 1.00 78.81 155 GLU A N 1
ATOM 1185 C CA . GLU A 1 155 ? -1.026 14.530 -21.021 1.00 78.81 155 GLU A CA 1
ATOM 1186 C C . GLU A 1 155 ? -1.156 14.168 -19.531 1.00 78.81 155 GLU A C 1
ATOM 1188 O O . GLU A 1 155 ? -1.133 15.037 -18.656 1.00 78.81 155 GLU A O 1
ATOM 1193 N N . PRO A 1 156 ? -1.259 12.871 -19.222 1.00 80.75 156 PRO A N 1
ATOM 1194 C CA . PRO A 1 156 ? -1.263 12.383 -17.854 1.00 80.75 156 PRO A CA 1
ATOM 1195 C C . PRO A 1 156 ? 0.091 12.615 -17.165 1.00 80.75 156 PRO A C 1
ATOM 1197 O O . PRO A 1 156 ? 1.124 12.631 -17.840 1.00 80.75 156 PRO A O 1
ATOM 1200 N N . PRO A 1 157 ? 0.127 12.715 -15.821 1.00 87.38 157 PRO A N 1
ATOM 1201 C CA . PRO A 1 157 ? 1.381 12.832 -15.084 1.00 87.38 157 PRO A CA 1
ATOM 1202 C C . PRO A 1 157 ? 2.359 11.707 -15.440 1.00 87.38 157 PRO A C 1
ATOM 1204 O O . PRO A 1 157 ? 1.990 10.531 -15.430 1.00 87.38 157 PRO A O 1
ATOM 1207 N N . LYS A 1 158 ? 3.602 12.089 -15.747 1.00 83.12 158 LYS A N 1
ATOM 1208 C CA . LYS A 1 158 ? 4.704 11.166 -16.029 1.00 83.12 158 LYS A CA 1
ATOM 1209 C C . LYS A 1 158 ? 5.538 10.949 -14.773 1.00 83.12 158 LYS A C 1
ATOM 1211 O O . LYS A 1 158 ? 5.830 11.894 -14.036 1.00 83.12 158 LYS A O 1
ATOM 1216 N N . PHE A 1 159 ? 5.926 9.700 -14.567 1.00 87.25 159 PHE A N 1
ATOM 1217 C CA . PHE A 1 159 ? 6.807 9.255 -13.500 1.00 87.25 159 PHE A CA 1
ATOM 1218 C C . PHE A 1 159 ? 7.956 8.488 -14.139 1.00 87.25 159 PHE A C 1
ATOM 1220 O O . PHE A 1 159 ? 7.733 7.767 -15.108 1.00 87.25 159 PHE A O 1
ATOM 1227 N N . ASN A 1 160 ? 9.165 8.664 -13.610 1.00 81.06 160 ASN A N 1
ATOM 1228 C CA . ASN A 1 160 ? 10.364 8.023 -14.152 1.00 81.06 160 ASN A CA 1
ATOM 1229 C C . ASN A 1 160 ? 10.817 6.825 -13.310 1.00 81.06 160 ASN A C 1
ATOM 1231 O O . ASN A 1 160 ? 11.594 6.024 -13.799 1.00 81.06 160 ASN A O 1
ATOM 1235 N N . HIS A 1 161 ? 10.319 6.674 -12.082 1.00 84.50 161 HIS A N 1
ATOM 1236 C CA . HIS A 1 161 ? 10.607 5.539 -11.203 1.00 84.50 161 HIS A CA 1
ATOM 1237 C C . HIS A 1 161 ? 9.333 4.736 -10.965 1.00 84.50 161 HIS A C 1
ATOM 1239 O O . HIS A 1 161 ? 8.278 5.342 -10.773 1.00 84.50 161 HIS A O 1
ATOM 1245 N N . SER A 1 162 ? 9.437 3.405 -10.926 1.00 87.44 162 SER A N 1
ATOM 1246 C CA . SER A 1 162 ? 8.299 2.490 -10.728 1.00 87.44 162 SER A CA 1
ATOM 1247 C C . SER A 1 162 ? 7.139 2.794 -11.684 1.00 87.44 162 SER A C 1
ATOM 1249 O O . SER A 1 162 ? 5.983 2.927 -11.282 1.00 87.44 162 SER A O 1
ATOM 1251 N N . VAL A 1 163 ? 7.478 3.004 -12.956 1.00 86.31 163 VAL A N 1
ATOM 1252 C CA . VAL A 1 163 ? 6.565 3.518 -13.994 1.00 86.31 163 VAL A CA 1
ATOM 1253 C C . VAL A 1 163 ? 5.411 2.555 -14.259 1.00 86.31 163 VAL A C 1
ATOM 1255 O O . VAL A 1 163 ? 4.277 2.965 -14.493 1.00 86.31 163 VAL A O 1
ATOM 1258 N N . ASP A 1 164 ? 5.719 1.274 -14.134 1.00 85.31 164 ASP A N 1
ATOM 1259 C CA . ASP A 1 164 ? 4.830 0.133 -14.219 1.00 85.31 164 ASP A CA 1
ATOM 1260 C C . ASP A 1 164 ? 3.763 0.154 -13.110 1.00 85.31 164 ASP A C 1
ATOM 1262 O O . ASP A 1 164 ? 2.576 -0.007 -13.391 1.00 85.31 164 ASP A O 1
ATOM 1266 N N . LEU A 1 165 ? 4.164 0.444 -11.868 1.00 90.31 165 LEU A N 1
ATOM 1267 C CA . LEU A 1 165 ? 3.240 0.603 -10.742 1.00 90.31 165 LEU A CA 1
ATOM 1268 C C . LEU A 1 165 ? 2.422 1.885 -10.844 1.00 90.31 165 LEU A C 1
ATOM 1270 O O . LEU A 1 165 ? 1.243 1.891 -10.498 1.00 90.31 165 LEU A O 1
ATOM 1274 N N . TRP A 1 166 ? 3.012 2.978 -11.327 1.00 92.56 166 TRP A N 1
ATOM 1275 C CA . TRP A 1 166 ? 2.266 4.221 -11.502 1.00 92.56 166 TRP A CA 1
ATOM 1276 C C . TRP A 1 166 ? 1.154 4.100 -12.539 1.00 92.56 166 TRP A C 1
ATOM 1278 O O . TRP A 1 166 ? 0.087 4.676 -12.328 1.00 92.56 166 TRP A O 1
ATOM 1288 N N . ASP A 1 167 ? 1.355 3.349 -13.623 1.00 89.94 167 ASP A N 1
ATOM 1289 C CA . ASP A 1 167 ? 0.281 3.069 -14.580 1.00 89.94 167 ASP A CA 1
ATOM 1290 C C . ASP A 1 167 ? -0.879 2.298 -13.917 1.00 89.94 167 ASP A C 1
ATOM 1292 O O . ASP A 1 167 ? -2.046 2.635 -14.140 1.00 89.94 167 ASP A O 1
ATOM 1296 N N . GLU A 1 168 ? -0.572 1.341 -13.037 1.00 91.69 168 GLU A N 1
ATOM 1297 C CA . GLU A 1 168 ? -1.574 0.600 -12.260 1.00 91.69 168 GLU A CA 1
ATOM 1298 C C . GLU A 1 168 ? -2.300 1.515 -11.255 1.00 91.69 168 GLU A C 1
ATOM 1300 O O . GLU A 1 168 ? -3.528 1.536 -11.180 1.00 91.69 168 GLU A O 1
ATOM 1305 N N . VAL A 1 169 ? -1.575 2.384 -10.545 1.00 94.56 169 VAL A N 1
ATOM 1306 C CA . VAL A 1 169 ? -2.184 3.382 -9.648 1.00 94.56 169 VAL A CA 1
ATOM 1307 C C . VAL A 1 169 ? -3.075 4.360 -10.420 1.00 94.56 169 VAL A C 1
ATOM 1309 O O . VAL A 1 169 ? -4.143 4.733 -9.932 1.00 94.56 169 VAL A O 1
ATOM 1312 N N . VAL A 1 170 ? -2.700 4.766 -11.638 1.00 93.75 170 VAL A N 1
ATOM 1313 C CA . VAL A 1 170 ? -3.560 5.585 -12.512 1.00 93.75 170 VAL A CA 1
ATOM 1314 C C . VAL A 1 170 ? -4.851 4.844 -12.862 1.00 93.75 170 VAL A C 1
ATOM 1316 O O . VAL A 1 170 ? -5.915 5.470 -12.845 1.00 93.75 170 VAL A O 1
ATOM 1319 N N . TYR A 1 171 ? -4.780 3.546 -13.171 1.00 93.00 171 TYR A N 1
ATOM 1320 C CA . TYR A 1 171 ? -5.960 2.711 -13.402 1.00 93.00 171 TYR A CA 1
ATOM 1321 C C . TYR A 1 171 ? -6.884 2.711 -12.177 1.00 93.00 171 TYR A C 1
ATOM 1323 O O . TYR A 1 171 ? -8.046 3.119 -12.283 1.00 93.00 171 TYR A O 1
ATOM 1331 N N . TRP A 1 172 ? -6.351 2.389 -10.998 1.00 94.56 172 TRP A N 1
ATOM 1332 C CA . TRP A 1 172 ? -7.131 2.367 -9.762 1.00 94.56 172 TRP A CA 1
ATOM 1333 C C . TRP A 1 172 ? -7.701 3.737 -9.396 1.00 94.56 172 TRP A C 1
ATOM 1335 O O . TRP A 1 172 ? -8.856 3.834 -8.988 1.00 94.56 172 TRP A O 1
ATOM 1345 N N . CYS A 1 173 ? -6.957 4.826 -9.608 1.00 94.69 173 CYS A N 1
ATOM 1346 C CA . CYS A 1 173 ? -7.460 6.179 -9.364 1.00 94.69 173 CYS A CA 1
ATOM 1347 C C . CYS A 1 173 ? -8.657 6.525 -10.259 1.00 94.69 173 CYS A C 1
ATOM 1349 O O . CYS A 1 173 ? -9.560 7.241 -9.822 1.00 94.69 173 CYS A O 1
ATOM 1351 N N . LYS A 1 174 ? -8.683 6.034 -11.506 1.00 92.25 174 LYS A N 1
ATOM 1352 C CA . LYS A 1 174 ? -9.843 6.191 -12.392 1.00 92.25 174 LYS A CA 1
ATOM 1353 C C . LYS A 1 174 ? -11.026 5.368 -11.897 1.00 92.25 174 LYS A C 1
ATOM 1355 O O . LYS A 1 174 ? -12.129 5.902 -11.880 1.00 92.25 174 LYS A O 1
ATOM 1360 N N . LYS A 1 175 ? -10.797 4.124 -11.458 1.00 92.38 175 LYS A N 1
ATOM 1361 C CA . LYS A 1 175 ? -11.854 3.233 -10.953 1.00 92.38 175 LYS A CA 1
ATOM 1362 C C . LYS A 1 175 ? -12.511 3.791 -9.685 1.00 92.38 175 LYS A C 1
ATOM 1364 O O . LYS A 1 175 ? -13.727 3.932 -9.609 1.00 92.38 175 LYS A O 1
ATOM 1369 N N . TRP A 1 176 ? -11.690 4.233 -8.736 1.00 94.00 176 TRP A N 1
ATOM 1370 C CA . TRP A 1 176 ? -12.133 4.857 -7.489 1.00 94.00 176 TRP A CA 1
ATOM 1371 C C . TRP A 1 176 ? -12.706 6.264 -7.651 1.00 94.00 176 TRP A C 1
ATOM 1373 O O . TRP A 1 176 ? -13.402 6.754 -6.762 1.00 94.00 176 TRP A O 1
ATOM 1383 N N . THR A 1 177 ? -12.423 6.940 -8.767 1.00 88.81 177 THR A N 1
ATOM 1384 C CA . THR A 1 177 ? -12.836 8.322 -9.042 1.00 88.81 177 THR A CA 1
ATOM 1385 C C . THR A 1 177 ? -12.533 9.270 -7.867 1.00 88.81 177 THR A C 1
ATOM 1387 O O . THR A 1 177 ? -11.369 9.552 -7.566 1.00 88.81 177 THR A O 1
ATOM 1390 N N . ARG A 1 178 ? -13.561 9.801 -7.191 1.00 88.56 178 ARG A N 1
ATOM 1391 C CA . ARG A 1 178 ? -13.443 10.705 -6.037 1.00 88.56 178 ARG A CA 1
ATOM 1392 C C . ARG A 1 178 ? -13.508 9.987 -4.686 1.00 88.56 178 ARG A C 1
ATOM 1394 O O . ARG A 1 178 ? -13.106 10.606 -3.711 1.00 88.56 178 ARG A O 1
ATOM 1401 N N . ARG A 1 179 ? -13.914 8.713 -4.647 1.00 94.69 179 ARG A N 1
ATOM 1402 C CA . ARG A 1 179 ? -14.188 7.954 -3.414 1.00 94.69 179 ARG A CA 1
ATOM 1403 C C . ARG A 1 179 ? -12.944 7.467 -2.673 1.00 94.69 179 ARG A C 1
ATOM 1405 O O . ARG A 1 179 ? -13.058 7.066 -1.529 1.00 94.69 179 ARG A O 1
ATOM 1412 N N . PHE A 1 180 ? -11.765 7.527 -3.291 1.00 97.44 180 PHE A N 1
ATOM 1413 C CA . PHE A 1 180 ? -10.495 7.229 -2.621 1.00 97.44 180 PHE A CA 1
ATOM 1414 C C . PHE A 1 180 ? -9.656 8.502 -2.459 1.00 97.44 180 PHE A C 1
ATOM 1416 O O . PHE A 1 180 ? -9.281 9.137 -3.460 1.00 97.44 180 PHE A O 1
ATOM 1423 N N . SER A 1 181 ? -9.339 8.865 -1.217 1.00 97.31 181 SER A N 1
ATOM 1424 C CA . SER A 1 181 ? -8.356 9.889 -0.849 1.00 97.31 181 SER A CA 1
ATOM 1425 C C . SER A 1 181 ? -7.105 9.251 -0.255 1.00 97.31 181 SER A C 1
ATOM 1427 O O . SER A 1 181 ? -7.154 8.186 0.348 1.00 97.31 181 SER A O 1
ATOM 1429 N N . LEU A 1 182 ? -5.967 9.921 -0.440 1.00 98.38 182 LEU A N 1
ATOM 1430 C CA . LEU A 1 182 ? -4.703 9.553 0.185 1.00 98.38 182 LEU A CA 1
ATOM 1431 C C . LEU A 1 182 ? -4.121 10.788 0.859 1.00 98.38 182 LEU A C 1
ATOM 1433 O O . LEU A 1 182 ? -3.954 11.829 0.217 1.00 98.38 182 LEU A O 1
ATOM 1437 N N . ASN A 1 183 ? -3.771 10.658 2.126 1.00 98.06 183 ASN A N 1
ATOM 1438 C CA . ASN A 1 183 ? -3.120 11.696 2.906 1.00 98.06 183 ASN A CA 1
ATOM 1439 C C . ASN A 1 183 ? -1.721 11.243 3.304 1.00 98.06 183 ASN A C 1
ATOM 1441 O O . ASN A 1 183 ? -1.437 10.053 3.411 1.00 98.06 183 ASN A O 1
ATOM 1445 N N . TRP A 1 184 ? -0.852 12.211 3.555 1.00 97.88 184 TRP A N 1
ATOM 1446 C CA . TRP A 1 184 ? 0.439 11.931 4.156 1.00 97.88 184 TRP A CA 1
ATOM 1447 C C . TRP A 1 184 ? 0.333 12.014 5.680 1.00 97.88 184 TRP A C 1
ATOM 1449 O O . TRP A 1 184 ? -0.233 12.971 6.215 1.00 97.88 184 TRP A O 1
ATOM 1459 N N . ALA A 1 185 ? 0.890 11.027 6.374 1.00 94.50 185 ALA A N 1
ATOM 1460 C CA . ALA A 1 185 ? 1.068 11.041 7.820 1.00 94.50 185 ALA A CA 1
ATOM 1461 C C . ALA A 1 185 ? 2.523 10.732 8.160 1.00 94.50 185 ALA A C 1
ATOM 1463 O O . ALA A 1 185 ? 3.201 10.006 7.450 1.00 94.50 185 ALA A O 1
ATOM 1464 N N . ARG A 1 186 ? 3.038 11.275 9.260 1.00 92.75 186 ARG A N 1
ATOM 1465 C CA . ARG A 1 186 ? 4.431 11.024 9.634 1.00 92.75 186 ARG A CA 1
ATOM 1466 C C . ARG A 1 186 ? 4.594 9.595 10.172 1.00 92.75 186 ARG A C 1
ATOM 1468 O O . ARG A 1 186 ? 4.041 9.291 11.231 1.00 92.75 186 ARG A O 1
ATOM 1475 N N . GLY A 1 187 ? 5.433 8.793 9.522 1.00 92.31 187 GLY A N 1
ATOM 1476 C CA . GLY A 1 187 ? 5.749 7.414 9.916 1.00 92.31 187 GLY A CA 1
ATOM 1477 C C . GLY A 1 187 ? 6.569 7.267 11.201 1.00 92.31 187 GLY A C 1
ATOM 1478 O O . GLY A 1 187 ? 6.985 8.266 11.802 1.00 92.31 187 GLY A O 1
ATOM 1479 N N . HIS A 1 188 ? 6.806 6.024 11.616 1.00 92.19 188 HIS A N 1
ATOM 1480 C CA . HIS A 1 188 ? 7.589 5.638 12.803 1.00 92.19 188 HIS A CA 1
ATOM 1481 C C . HIS A 1 188 ? 7.155 6.309 14.123 1.00 92.19 188 HIS A C 1
ATOM 1483 O O . HIS A 1 188 ? 7.957 6.978 14.797 1.00 92.19 188 HIS A O 1
ATOM 1489 N N . PRO A 1 189 ? 5.879 6.180 14.529 1.00 94.12 189 PRO A N 1
ATOM 1490 C CA . PRO A 1 189 ? 5.395 6.722 15.797 1.00 94.12 189 PRO A CA 1
ATOM 1491 C C . PRO A 1 189 ? 6.104 6.123 17.018 1.00 94.12 189 PRO A C 1
ATOM 1493 O O . PRO A 1 189 ? 6.274 6.822 18.015 1.00 94.12 189 PRO A O 1
ATOM 1496 N N . GLU A 1 190 ? 6.600 4.885 16.941 1.00 94.12 190 GLU A N 1
ATOM 1497 C CA . GLU A 1 190 ? 7.378 4.239 18.006 1.00 94.12 190 GLU A CA 1
ATOM 1498 C C . GLU A 1 190 ? 8.713 4.916 18.294 1.00 94.12 190 GLU A C 1
ATOM 1500 O O . GLU A 1 190 ? 9.191 4.855 19.425 1.00 94.12 190 GLU A O 1
ATOM 1505 N N . THR A 1 191 ? 9.283 5.615 17.312 1.00 94.00 191 THR A N 1
ATOM 1506 C CA . THR A 1 191 ? 10.486 6.425 17.529 1.00 94.00 191 THR A CA 1
ATOM 1507 C C . THR A 1 191 ? 10.152 7.737 18.245 1.00 94.00 191 THR A C 1
ATOM 1509 O O . THR A 1 191 ? 10.978 8.272 18.982 1.00 94.00 191 THR A O 1
ATOM 1512 N N . ARG A 1 192 ? 8.936 8.268 18.050 1.00 92.69 192 ARG A N 1
ATOM 1513 C CA . ARG A 1 192 ? 8.480 9.520 18.681 1.00 92.69 192 ARG A CA 1
ATOM 1514 C C . ARG A 1 192 ? 8.008 9.307 20.114 1.00 92.69 192 ARG A C 1
ATOM 1516 O O . ARG A 1 192 ? 8.348 10.092 20.992 1.00 92.69 192 ARG A O 1
ATOM 1523 N N . ASP A 1 193 ? 7.214 8.264 20.327 1.00 93.00 193 ASP A N 1
ATOM 1524 C CA . ASP A 1 193 ? 6.694 7.869 21.632 1.00 93.00 193 ASP A CA 1
ATOM 1525 C C . ASP A 1 193 ? 6.714 6.337 21.769 1.00 93.00 193 ASP A C 1
ATOM 1527 O O . ASP A 1 193 ? 5.747 5.665 21.392 1.00 93.00 193 ASP A O 1
ATOM 1531 N N . PRO A 1 194 ? 7.782 5.770 22.358 1.00 92.69 194 PRO A N 1
ATOM 1532 C CA . PRO A 1 194 ? 7.882 4.334 22.611 1.00 92.69 194 PRO A CA 1
ATOM 1533 C C . PRO A 1 194 ? 6.836 3.806 23.605 1.00 92.69 194 PRO A C 1
ATOM 1535 O O . PRO A 1 194 ? 6.549 2.609 23.622 1.00 92.69 194 PRO A O 1
ATOM 1538 N N . THR A 1 195 ? 6.267 4.675 24.452 1.00 92.00 195 THR A N 1
ATOM 1539 C CA . THR A 1 195 ? 5.262 4.288 25.459 1.00 92.00 195 THR A CA 1
ATOM 1540 C C . THR A 1 195 ? 3.872 4.106 24.858 1.00 92.00 195 THR A C 1
ATOM 1542 O O . THR A 1 195 ? 3.011 3.482 25.480 1.00 92.00 195 THR A O 1
ATOM 1545 N N . ARG A 1 196 ? 3.664 4.614 23.635 1.00 93.69 196 ARG A N 1
ATOM 1546 C CA . ARG A 1 196 ? 2.400 4.590 22.885 1.00 93.69 196 ARG A CA 1
ATOM 1547 C C . ARG A 1 196 ? 1.252 5.362 23.539 1.00 93.69 196 ARG A C 1
ATOM 1549 O O . ARG A 1 196 ? 0.111 5.261 23.092 1.00 93.69 196 ARG A O 1
ATOM 1556 N N . LEU A 1 197 ? 1.524 6.130 24.593 1.00 90.25 197 LEU A N 1
ATOM 1557 C CA . LEU A 1 197 ? 0.501 6.847 25.358 1.00 90.25 197 LEU A CA 1
ATOM 1558 C C . LEU A 1 197 ? -0.104 8.015 24.575 1.00 90.25 197 LEU A C 1
ATOM 1560 O O . LEU A 1 197 ? -1.261 8.367 24.797 1.00 90.25 197 LEU A O 1
ATOM 1564 N N . THR A 1 198 ? 0.672 8.604 23.666 1.00 91.94 198 THR A N 1
ATOM 1565 C CA . THR A 1 198 ? 0.272 9.749 22.837 1.00 91.94 198 THR A CA 1
ATOM 1566 C C . THR A 1 198 ? -0.144 9.356 21.423 1.00 91.94 198 THR A C 1
ATOM 1568 O O . THR A 1 198 ? -0.484 10.229 20.626 1.00 91.94 198 THR A O 1
ATOM 1571 N N . TRP A 1 199 ? -0.140 8.058 21.104 1.00 95.81 199 TRP A N 1
ATOM 1572 C CA . TRP A 1 199 ? -0.466 7.587 19.765 1.00 95.81 199 TRP A CA 1
ATOM 1573 C C . TRP A 1 199 ? -1.922 7.872 19.411 1.00 95.81 199 TRP A C 1
ATOM 1575 O O . TRP A 1 199 ? -2.861 7.465 20.103 1.00 95.81 199 TRP A O 1
ATOM 1585 N N . THR A 1 200 ? -2.092 8.542 18.280 1.00 94.81 200 THR A N 1
ATOM 1586 C CA . THR A 1 200 ? -3.370 8.717 17.599 1.00 94.81 200 THR A CA 1
ATOM 1587 C C . THR A 1 200 ? -3.792 7.428 16.895 1.00 94.81 200 THR A C 1
ATOM 1589 O O . THR A 1 200 ? -3.023 6.473 16.767 1.00 94.81 200 THR A O 1
ATOM 1592 N N . PHE A 1 201 ? -5.029 7.389 16.402 1.00 94.88 201 PHE A N 1
ATOM 1593 C CA . PHE A 1 201 ? -5.500 6.279 15.578 1.00 94.88 201 PHE A CA 1
ATOM 1594 C C . PHE A 1 201 ? -4.630 6.070 14.324 1.00 94.88 201 PHE A C 1
ATOM 1596 O O . PHE A 1 201 ? -4.242 4.941 14.026 1.00 94.88 201 PHE A O 1
ATOM 1603 N N . THR A 1 202 ? -4.239 7.156 13.650 1.00 96.31 202 THR A N 1
ATOM 1604 C CA . THR A 1 202 ? -3.337 7.114 12.489 1.00 96.31 202 THR A CA 1
ATOM 1605 C C . THR A 1 202 ? -1.949 6.580 12.848 1.00 96.31 202 THR A C 1
ATOM 1607 O O . THR A 1 202 ? -1.392 5.811 12.069 1.00 96.31 202 THR A O 1
ATOM 1610 N N . ASP A 1 203 ? -1.406 6.919 14.026 1.00 97.44 203 ASP A N 1
ATOM 1611 C CA . ASP A 1 203 ? -0.128 6.365 14.501 1.00 97.44 203 ASP A CA 1
ATOM 1612 C C . ASP A 1 203 ? -0.213 4.842 14.655 1.00 97.44 203 ASP A C 1
ATOM 1614 O O . ASP A 1 203 ? 0.640 4.110 14.157 1.00 97.44 203 ASP A O 1
ATOM 1618 N N . TRP A 1 204 ? -1.282 4.344 15.283 1.00 97.25 204 TRP A N 1
ATOM 1619 C CA . TRP A 1 204 ? -1.486 2.903 15.398 1.00 97.25 204 TRP A CA 1
ATOM 1620 C C . TRP A 1 204 ? -1.599 2.218 14.037 1.00 97.25 204 TRP A C 1
ATOM 1622 O O . TRP A 1 204 ? -0.984 1.174 13.839 1.00 97.25 204 TRP A O 1
ATOM 1632 N N . MET A 1 205 ? -2.352 2.795 13.100 1.00 97.50 205 MET A N 1
ATOM 1633 C CA . MET A 1 205 ? -2.476 2.233 11.757 1.00 97.50 205 MET A CA 1
ATOM 1634 C C . MET A 1 205 ? -1.136 2.194 11.019 1.00 97.50 205 MET A C 1
ATOM 1636 O O . MET A 1 205 ? -0.835 1.176 10.401 1.00 97.50 205 MET A O 1
ATOM 1640 N N . ASN A 1 206 ? -0.332 3.264 11.099 1.00 97.62 206 ASN A N 1
ATOM 1641 C CA . ASN A 1 206 ? 1.004 3.312 10.490 1.00 97.62 206 ASN A CA 1
ATOM 1642 C C . ASN A 1 206 ? 1.897 2.220 11.073 1.00 97.62 206 ASN A C 1
ATOM 1644 O O . ASN A 1 206 ? 2.440 1.418 10.326 1.00 97.62 206 ASN A O 1
ATOM 1648 N N . HIS A 1 207 ? 1.937 2.105 12.402 1.00 97.62 207 HIS A N 1
ATOM 1649 C CA . HIS A 1 207 ? 2.712 1.056 13.050 1.00 97.62 207 HIS A CA 1
ATOM 1650 C C . HIS A 1 207 ? 2.256 -0.352 12.641 1.00 97.62 207 HIS A C 1
ATOM 1652 O O . HIS A 1 207 ? 3.075 -1.240 12.444 1.00 97.62 207 HIS A O 1
ATOM 1658 N N . VAL A 1 208 ? 0.949 -0.592 12.506 1.00 97.75 208 VAL A N 1
ATOM 1659 C CA . VAL A 1 208 ? 0.445 -1.904 12.076 1.00 97.75 208 VAL A CA 1
ATOM 1660 C C . VAL A 1 208 ? 0.815 -2.201 10.621 1.00 97.75 208 VAL A C 1
ATOM 1662 O O . VAL A 1 208 ? 1.211 -3.331 10.341 1.00 97.75 208 VAL A O 1
ATOM 1665 N N . ALA A 1 209 ? 0.729 -1.220 9.719 1.00 98.12 209 ALA A N 1
ATOM 1666 C CA . ALA A 1 209 ? 1.136 -1.374 8.321 1.00 98.12 209 ALA A CA 1
ATOM 1667 C C . ALA A 1 209 ? 2.643 -1.672 8.186 1.00 98.12 209 ALA A C 1
ATOM 1669 O O . ALA A 1 209 ? 3.007 -2.638 7.514 1.00 98.12 209 ALA A O 1
ATOM 1670 N N . ASP A 1 210 ? 3.493 -0.951 8.924 1.00 97.38 210 ASP A N 1
ATOM 1671 C CA . ASP A 1 210 ? 4.940 -1.209 9.029 1.00 97.38 210 ASP A CA 1
ATOM 1672 C C . ASP A 1 210 ? 5.219 -2.643 9.498 1.00 97.38 210 ASP A C 1
ATOM 1674 O O . ASP A 1 210 ? 5.981 -3.397 8.890 1.00 97.38 210 ASP A O 1
ATOM 1678 N N . ARG A 1 211 ? 4.530 -3.083 10.559 1.00 97.62 211 ARG A N 1
ATOM 1679 C CA . ARG A 1 211 ? 4.701 -4.441 11.097 1.00 97.62 211 ARG A CA 1
ATOM 1680 C C . ARG A 1 211 ? 4.177 -5.526 10.162 1.00 97.62 211 ARG A C 1
ATOM 1682 O O . ARG A 1 211 ? 4.697 -6.641 10.213 1.00 97.62 211 ARG A O 1
ATOM 1689 N N . LEU A 1 212 ? 3.167 -5.233 9.344 1.00 97.75 212 LEU A N 1
ATOM 1690 C CA . LEU A 1 212 ? 2.693 -6.133 8.292 1.00 97.75 212 LEU A CA 1
ATOM 1691 C C . LEU A 1 212 ? 3.761 -6.311 7.208 1.00 97.75 212 LEU A C 1
ATOM 1693 O O . LEU A 1 212 ? 4.059 -7.450 6.852 1.00 97.75 212 LEU A O 1
ATOM 1697 N N . ALA A 1 213 ? 4.372 -5.218 6.741 1.00 96.88 213 ALA A N 1
ATOM 1698 C CA . ALA A 1 213 ? 5.460 -5.275 5.765 1.00 96.88 213 ALA A CA 1
ATOM 1699 C C . ALA A 1 213 ? 6.679 -6.036 6.326 1.00 96.88 213 ALA A C 1
ATOM 1701 O O . ALA A 1 213 ? 7.149 -6.997 5.721 1.00 96.88 213 ALA A O 1
ATOM 1702 N N . ASP A 1 214 ? 7.135 -5.687 7.534 1.00 96.38 214 ASP A N 1
ATOM 1703 C CA . ASP A 1 214 ? 8.292 -6.315 8.197 1.00 96.38 214 ASP A CA 1
ATOM 1704 C C . ASP A 1 214 ? 8.103 -7.826 8.442 1.00 96.38 214 ASP A C 1
ATOM 1706 O O . ASP A 1 214 ? 9.032 -8.626 8.290 1.00 96.38 214 ASP A O 1
ATOM 1710 N N . ALA A 1 215 ? 6.890 -8.260 8.794 1.00 95.94 215 ALA A N 1
ATOM 1711 C CA . ALA A 1 215 ? 6.609 -9.677 9.018 1.00 95.94 215 ALA A CA 1
ATOM 1712 C C . ALA A 1 215 ? 6.779 -10.525 7.745 1.00 95.94 215 ALA A C 1
ATOM 1714 O O . ALA A 1 215 ? 7.185 -11.689 7.831 1.00 95.94 215 ALA A O 1
ATOM 1715 N N . GLU A 1 216 ? 6.521 -9.946 6.571 1.00 95.06 216 GLU A N 1
ATOM 1716 C CA . GLU A 1 216 ? 6.497 -10.661 5.297 1.00 95.06 216 GLU A CA 1
ATOM 1717 C C . GLU A 1 216 ? 7.877 -11.189 4.872 1.00 95.06 216 GLU A C 1
ATOM 1719 O O . GLU A 1 216 ? 7.966 -12.218 4.193 1.00 95.06 216 GLU A O 1
ATOM 1724 N N . TYR A 1 217 ? 8.974 -10.581 5.343 1.00 92.69 217 TYR A N 1
ATOM 1725 C CA . TYR A 1 217 ? 10.331 -11.095 5.102 1.00 92.69 217 TYR A CA 1
ATOM 1726 C C . TYR A 1 217 ? 10.534 -12.528 5.603 1.00 92.69 217 TYR A C 1
ATOM 1728 O O . TYR A 1 217 ? 11.414 -13.236 5.115 1.00 92.69 217 TYR A O 1
ATOM 1736 N N . ARG A 1 218 ? 9.738 -12.963 6.586 1.00 90.62 218 ARG A N 1
ATOM 1737 C CA . ARG A 1 218 ? 9.847 -14.287 7.217 1.00 90.62 218 ARG A CA 1
ATOM 1738 C C . ARG A 1 218 ? 8.825 -15.287 6.681 1.00 90.62 218 ARG A C 1
ATOM 1740 O O . ARG A 1 218 ? 8.818 -16.437 7.114 1.00 90.62 218 ARG A O 1
ATOM 1747 N N . CYS A 1 219 ? 7.954 -14.863 5.770 1.00 88.69 219 CYS A N 1
ATOM 1748 C CA . CYS A 1 219 ? 6.881 -15.684 5.230 1.00 88.69 219 CYS A CA 1
ATOM 1749 C C . CYS A 1 219 ? 7.304 -16.361 3.919 1.00 88.69 219 CYS A C 1
ATOM 1751 O O . CYS A 1 219 ? 8.093 -15.820 3.147 1.00 88.69 219 CYS A O 1
ATOM 1753 N N . PHE A 1 220 ? 6.744 -17.533 3.621 1.00 86.56 220 PHE A N 1
ATOM 1754 C CA . PHE A 1 220 ? 6.835 -18.150 2.291 1.00 86.56 220 PHE A CA 1
ATOM 1755 C C . PHE A 1 220 ? 5.685 -17.660 1.396 1.00 86.56 220 PHE A C 1
ATOM 1757 O O . PHE A 1 220 ? 4.603 -17.345 1.894 1.00 86.56 220 PHE A O 1
ATOM 1764 N N . GLY A 1 221 ? 5.901 -17.592 0.079 1.00 86.31 221 GLY A N 1
ATOM 1765 C CA . GLY A 1 221 ? 4.897 -17.087 -0.871 1.00 86.31 221 GLY A CA 1
ATOM 1766 C C . GLY A 1 221 ? 4.681 -15.573 -0.775 1.00 86.31 221 GLY A C 1
ATOM 1767 O O . GLY A 1 221 ? 5.614 -14.847 -0.426 1.00 86.31 221 GLY A O 1
ATOM 1768 N N . GLY A 1 222 ? 3.472 -15.110 -1.112 1.00 78.56 222 GLY A N 1
ATOM 1769 C CA . GLY A 1 222 ? 3.101 -13.687 -1.082 1.00 78.56 222 GLY A CA 1
ATOM 1770 C C . GLY A 1 222 ? 3.801 -12.831 -2.137 1.00 78.56 222 GLY A C 1
ATOM 1771 O O . GLY A 1 222 ? 3.753 -11.613 -2.048 1.00 78.56 222 GLY A O 1
ATOM 1772 N N . VAL A 1 223 ? 4.494 -13.456 -3.090 1.00 80.00 223 VAL A N 1
ATOM 1773 C CA . VAL A 1 223 ? 5.146 -12.770 -4.208 1.00 80.00 223 VAL A CA 1
ATOM 1774 C C . VAL A 1 223 ? 4.073 -12.333 -5.193 1.00 80.00 223 VAL A C 1
ATOM 1776 O O . VAL A 1 223 ? 3.173 -13.121 -5.481 1.00 80.00 223 VAL A O 1
ATOM 1779 N N . ASP A 1 224 ? 4.190 -11.100 -5.683 1.00 73.44 224 ASP A N 1
ATOM 1780 C CA . ASP A 1 224 ? 3.318 -10.515 -6.700 1.00 73.44 224 ASP A CA 1
ATOM 1781 C C . ASP A 1 224 ? 2.887 -11.526 -7.773 1.00 73.44 224 ASP A C 1
ATOM 1783 O O . ASP A 1 224 ? 3.712 -12.176 -8.424 1.00 73.44 224 ASP A O 1
ATOM 1787 N N . GLU A 1 225 ? 1.573 -11.650 -7.972 1.00 68.25 225 GLU A N 1
ATOM 1788 C CA . GLU A 1 225 ? 1.040 -12.495 -9.035 1.00 68.25 225 GLU A CA 1
ATOM 1789 C C . GLU A 1 225 ? 1.351 -11.890 -10.411 1.00 68.25 225 GLU A C 1
ATOM 1791 O O . GLU A 1 225 ? 1.309 -10.666 -10.561 1.00 68.25 225 GLU A O 1
ATOM 1796 N N . PRO A 1 226 ? 1.544 -12.705 -11.466 1.00 66.44 226 PRO A N 1
ATOM 1797 C CA . PRO A 1 226 ? 1.845 -12.201 -12.811 1.00 66.44 226 PRO A CA 1
ATOM 1798 C C . PRO A 1 226 ? 0.848 -11.161 -13.352 1.00 66.44 226 PRO A C 1
ATOM 1800 O O . PRO A 1 226 ? 1.200 -10.349 -14.205 1.00 66.44 226 PRO A O 1
ATOM 1803 N N . ASN A 1 227 ? -0.394 -11.170 -12.858 1.00 74.62 227 ASN A N 1
ATOM 1804 C CA . ASN A 1 227 ? -1.471 -10.295 -13.316 1.00 74.62 227 ASN A CA 1
ATOM 1805 C C . ASN A 1 227 ? -1.679 -9.036 -12.459 1.00 74.62 227 ASN A C 1
ATOM 1807 O O . ASN A 1 227 ? -2.557 -8.238 -12.793 1.00 74.62 227 ASN A O 1
ATOM 1811 N N . CYS A 1 228 ? -0.900 -8.828 -11.389 1.00 80.44 228 CYS A N 1
ATOM 1812 C CA . CYS A 1 228 ? -1.098 -7.682 -10.493 1.00 80.44 228 CYS A CA 1
ATOM 1813 C C . CYS A 1 228 ? -0.867 -6.321 -11.163 1.00 80.44 228 CYS A C 1
ATOM 1815 O O . CYS A 1 228 ? -1.424 -5.321 -10.724 1.00 80.44 228 CYS A O 1
ATOM 1817 N N . LEU A 1 229 ? -0.118 -6.292 -12.271 1.00 82.44 229 LEU A N 1
ATOM 1818 C CA . LEU A 1 229 ? 0.180 -5.078 -13.029 1.00 82.44 229 LEU A CA 1
ATOM 1819 C C . LEU A 1 229 ? -0.359 -5.116 -14.469 1.00 82.44 229 LEU A C 1
ATOM 1821 O O . LEU A 1 229 ? 0.296 -4.702 -15.426 1.00 82.44 229 LEU A O 1
ATOM 1825 N N . ARG A 1 230 ? -1.556 -5.666 -14.670 1.00 82.56 230 ARG A N 1
ATOM 1826 C CA . ARG A 1 230 ? -2.122 -5.869 -16.014 1.00 82.56 230 ARG A CA 1
ATOM 1827 C C . ARG A 1 230 ? -2.454 -4.576 -16.773 1.00 82.56 230 ARG A C 1
ATOM 1829 O O . ARG A 1 230 ? -2.564 -4.614 -18.000 1.00 82.56 230 ARG A O 1
ATOM 1836 N N . ASN A 1 231 ? -2.620 -3.436 -16.093 1.00 84.19 231 ASN A N 1
ATOM 1837 C CA . ASN A 1 231 ? -3.154 -2.203 -16.687 1.00 84.19 231 ASN A CA 1
ATOM 1838 C C . ASN A 1 231 ? -2.075 -1.220 -17.184 1.00 84.19 231 ASN A C 1
ATOM 1840 O O . ASN A 1 231 ? -2.353 -0.044 -17.449 1.00 84.19 231 ASN A O 1
ATOM 1844 N N . GLN A 1 232 ? -0.851 -1.706 -17.389 1.00 74.50 232 GLN A N 1
ATOM 1845 C CA . GLN A 1 232 ? 0.311 -0.956 -17.879 1.00 74.50 232 GLN A CA 1
ATOM 1846 C C . GLN A 1 232 ? 0.184 -0.574 -19.368 1.00 74.50 232 GLN A C 1
ATOM 1848 O O . GLN A 1 232 ? 0.860 -1.096 -20.254 1.00 74.50 232 GLN A O 1
ATOM 1853 N N . SER A 1 233 ? -0.742 0.315 -19.697 1.00 62.91 233 SER A N 1
ATOM 1854 C CA . SER A 1 233 ? -1.115 0.599 -21.090 1.00 62.91 233 SER A CA 1
ATOM 1855 C C . SER A 1 233 ? -0.160 1.541 -21.836 1.00 62.91 233 SER A C 1
ATOM 1857 O O . SER A 1 233 ? -0.252 1.630 -23.062 1.00 62.91 233 SER A O 1
ATOM 1859 N N . ARG A 1 234 ? 0.752 2.245 -21.149 1.00 64.38 234 ARG A N 1
ATOM 1860 C CA . ARG A 1 234 ? 1.538 3.322 -21.778 1.00 64.38 234 ARG A CA 1
ATOM 1861 C C . ARG A 1 234 ? 2.896 2.891 -22.293 1.00 64.38 234 ARG A C 1
ATOM 1863 O O . ARG A 1 234 ? 3.333 3.407 -23.319 1.00 64.38 234 ARG A O 1
ATOM 1870 N N . TRP A 1 235 ? 3.541 1.945 -21.621 1.00 63.16 235 TRP A N 1
ATOM 1871 C CA . TRP A 1 235 ? 4.932 1.602 -21.905 1.00 63.16 235 TRP A CA 1
ATOM 1872 C C . TRP A 1 235 ? 5.078 0.130 -22.265 1.00 63.16 235 TRP A C 1
ATOM 1874 O O . TRP A 1 235 ? 4.676 -0.754 -21.513 1.00 63.16 235 TRP A O 1
ATOM 1884 N N . LYS A 1 236 ? 5.649 -0.121 -23.447 1.00 64.25 236 LYS A N 1
ATOM 1885 C CA . LYS A 1 236 ? 5.811 -1.461 -24.037 1.00 64.25 236 LYS A CA 1
ATOM 1886 C C . LYS A 1 236 ? 7.258 -1.961 -24.022 1.00 64.25 236 LYS A C 1
ATOM 1888 O O . LYS A 1 236 ? 7.555 -2.936 -24.703 1.00 64.25 236 LYS A O 1
ATOM 1893 N N . VAL A 1 237 ? 8.164 -1.279 -23.318 1.00 67.75 237 VAL A N 1
ATOM 1894 C CA . VAL A 1 237 ? 9.566 -1.711 -23.260 1.00 67.75 237 VAL A CA 1
ATOM 1895 C C . VAL A 1 237 ? 9.650 -2.950 -22.374 1.00 67.75 237 VAL A C 1
ATOM 1897 O O . VAL A 1 237 ? 9.324 -2.899 -21.186 1.00 67.75 237 VAL A O 1
ATOM 1900 N N . MET A 1 238 ? 10.052 -4.056 -22.992 1.00 70.25 238 MET A N 1
ATOM 1901 C CA . MET A 1 238 ? 10.235 -5.352 -22.351 1.00 70.25 238 MET A CA 1
ATOM 1902 C C . MET A 1 238 ? 11.734 -5.648 -22.220 1.00 70.25 238 MET A C 1
ATOM 1904 O O . MET A 1 238 ? 12.491 -5.384 -23.150 1.00 70.25 238 MET A O 1
ATOM 1908 N N . PHE A 1 239 ? 12.137 -6.244 -21.104 1.00 65.69 239 PHE A N 1
ATOM 1909 C CA . PHE A 1 239 ? 13.451 -6.800 -20.816 1.00 65.69 239 PHE A CA 1
ATOM 1910 C C . PHE A 1 239 ? 13.275 -8.230 -20.281 1.00 65.69 239 PHE A C 1
ATOM 1912 O O . PHE A 1 239 ? 12.549 -8.426 -19.312 1.00 65.69 239 PHE A O 1
ATOM 1919 N N . GLU A 1 240 ? 13.863 -9.230 -20.950 1.00 68.50 240 GLU A N 1
ATOM 1920 C CA . GLU A 1 240 ? 13.732 -10.665 -20.607 1.00 68.50 240 GLU A CA 1
ATOM 1921 C C . GLU A 1 240 ? 12.282 -11.145 -20.386 1.00 68.50 240 GLU A C 1
ATOM 1923 O O . GLU A 1 240 ? 11.987 -11.982 -19.540 1.00 68.50 240 GLU A O 1
ATOM 1928 N N . GLY A 1 241 ? 11.334 -10.591 -21.147 1.00 66.88 241 GLY A N 1
ATOM 1929 C CA . GLY A 1 241 ? 9.908 -10.904 -20.990 1.00 66.88 241 GLY A CA 1
ATOM 1930 C C . GLY A 1 241 ? 9.216 -10.187 -19.822 1.00 66.88 241 GLY A C 1
ATOM 1931 O O . GLY A 1 241 ? 7.995 -10.280 -19.703 1.00 66.88 241 GLY A O 1
ATOM 1932 N N . HIS A 1 242 ? 9.943 -9.399 -19.030 1.00 68.94 242 HIS A N 1
ATOM 1933 C CA . HIS A 1 242 ? 9.422 -8.493 -18.005 1.00 68.94 242 HIS A CA 1
ATOM 1934 C C . HIS A 1 242 ? 9.351 -7.056 -18.526 1.00 68.94 242 HIS A C 1
ATOM 1936 O O . HIS A 1 242 ? 10.031 -6.701 -19.477 1.00 68.94 242 HIS A O 1
ATOM 1942 N N . ARG A 1 243 ? 8.526 -6.188 -17.939 1.00 71.50 243 ARG A N 1
ATOM 1943 C CA . ARG A 1 243 ? 8.497 -4.767 -18.329 1.00 71.50 243 ARG A CA 1
ATOM 1944 C C . ARG A 1 243 ? 9.510 -3.962 -17.543 1.00 71.50 243 ARG A C 1
ATOM 1946 O O . ARG A 1 243 ? 9.708 -4.209 -16.357 1.00 71.50 243 ARG A O 1
ATOM 1953 N N . VAL A 1 244 ? 10.086 -2.960 -18.201 1.00 72.62 244 VAL A N 1
ATOM 1954 C CA . VAL A 1 244 ? 10.989 -2.006 -17.555 1.00 72.62 244 VAL A CA 1
ATOM 1955 C C . VAL A 1 244 ? 10.245 -1.225 -1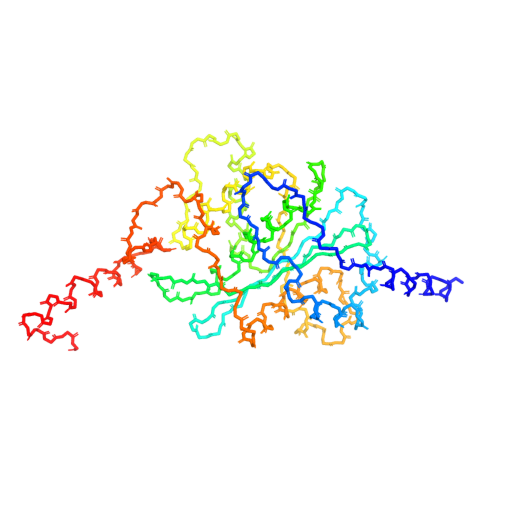6.471 1.00 72.62 244 VAL A C 1
ATOM 1957 O O . VAL A 1 244 ? 9.209 -0.611 -16.724 1.00 72.62 244 VAL A O 1
ATOM 1960 N N . THR A 1 245 ? 10.789 -1.246 -15.255 1.00 73.69 245 THR A N 1
ATOM 1961 C CA . THR A 1 245 ? 10.184 -0.646 -14.059 1.00 73.69 245 THR A CA 1
ATOM 1962 C C . THR A 1 245 ? 10.653 0.792 -13.798 1.00 73.69 245 THR A C 1
ATOM 1964 O O . THR A 1 245 ? 10.031 1.502 -13.010 1.00 73.69 245 THR A O 1
ATOM 1967 N N . SER A 1 246 ? 11.715 1.277 -14.457 1.00 73.94 246 SER A N 1
ATOM 1968 C CA . SER A 1 246 ? 12.233 2.652 -14.325 1.00 73.94 246 SER A CA 1
ATOM 1969 C C . SER A 1 246 ? 12.767 3.193 -15.649 1.00 73.94 246 SER A C 1
ATOM 1971 O O . SER A 1 246 ? 13.353 2.464 -16.434 1.00 73.94 246 SER A O 1
ATOM 1973 N N . MET A 1 247 ? 12.579 4.490 -15.874 1.00 72.19 247 MET A N 1
ATOM 1974 C CA . MET A 1 247 ? 13.009 5.238 -17.059 1.00 72.19 247 MET A CA 1
ATOM 1975 C C . MET A 1 247 ? 13.998 6.357 -16.702 1.00 72.19 247 MET A C 1
ATOM 1977 O O . MET A 1 247 ? 14.066 7.384 -17.379 1.00 72.19 247 MET A O 1
ATOM 1981 N N . THR A 1 248 ? 14.724 6.218 -15.595 1.00 73.88 248 THR A N 1
ATOM 1982 C CA . THR A 1 248 ? 15.878 7.079 -15.326 1.00 73.88 248 THR A CA 1
ATOM 1983 C C . THR A 1 248 ? 17.003 6.784 -16.306 1.00 73.88 248 THR A C 1
ATOM 1985 O O . THR A 1 248 ? 17.113 5.658 -16.778 1.00 73.88 248 THR A O 1
ATOM 1988 N N . LEU A 1 249 ? 17.842 7.786 -16.591 1.00 73.50 249 LEU A N 1
ATOM 1989 C CA . LEU A 1 249 ? 19.033 7.586 -17.425 1.00 73.50 24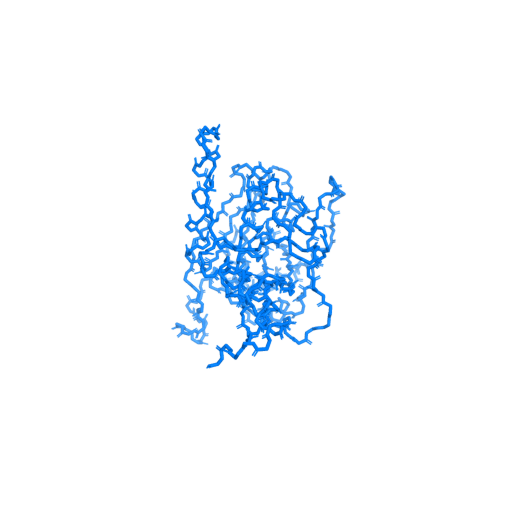9 LEU A CA 1
ATOM 1990 C C . LEU A 1 249 ? 19.893 6.454 -16.867 1.00 73.50 249 LEU A C 1
ATOM 1992 O O . LEU A 1 249 ? 20.166 5.529 -17.600 1.00 73.50 249 LEU A O 1
ATOM 1996 N N . GLU A 1 250 ? 20.149 6.447 -15.558 1.00 74.25 250 GLU A N 1
ATOM 1997 C CA . GLU A 1 250 ? 20.847 5.356 -14.864 1.00 74.25 250 GLU A CA 1
ATOM 1998 C C . GLU A 1 250 ? 20.228 3.976 -15.134 1.00 74.25 250 GLU A C 1
ATOM 2000 O O . GLU A 1 250 ? 20.934 3.061 -15.518 1.00 74.25 250 GLU A O 1
ATOM 2005 N N . ALA A 1 251 ? 18.901 3.822 -15.039 1.00 71.31 251 ALA A N 1
ATOM 2006 C CA . ALA A 1 251 ? 18.267 2.526 -15.293 1.00 71.31 251 ALA A CA 1
ATOM 2007 C C . ALA A 1 251 ? 18.336 2.116 -16.775 1.00 71.31 251 ALA A C 1
ATOM 2009 O O . ALA A 1 251 ? 18.400 0.931 -17.090 1.00 71.31 251 ALA A O 1
ATOM 2010 N N . LEU A 1 252 ? 18.285 3.083 -17.694 1.00 75.44 252 LEU A N 1
ATOM 2011 C CA . LEU A 1 252 ? 18.428 2.823 -19.126 1.00 75.44 252 LEU A CA 1
ATOM 2012 C C . LEU A 1 252 ? 19.885 2.516 -19.496 1.00 75.44 252 LEU A C 1
ATOM 2014 O O . LEU A 1 252 ? 20.115 1.621 -20.306 1.00 75.44 252 LEU A O 1
ATOM 2018 N N . ASP A 1 253 ? 20.836 3.209 -18.874 1.00 77.31 253 ASP A N 1
ATOM 2019 C CA . ASP A 1 253 ? 22.273 2.991 -19.001 1.00 77.31 253 ASP A CA 1
ATOM 2020 C C . ASP A 1 253 ? 22.648 1.621 -18.426 1.00 77.31 253 ASP A C 1
ATOM 2022 O O . ASP A 1 253 ? 23.340 0.877 -19.104 1.00 77.31 253 ASP A O 1
ATOM 2026 N N . ASP A 1 254 ? 22.108 1.219 -17.270 1.00 75.25 254 ASP A N 1
ATOM 2027 C CA . ASP A 1 254 ? 22.301 -0.116 -16.685 1.00 75.25 254 ASP A CA 1
ATOM 2028 C C . ASP A 1 254 ? 21.785 -1.220 -17.616 1.00 75.25 254 ASP A C 1
ATOM 2030 O O . ASP A 1 254 ? 22.466 -2.224 -17.848 1.00 75.25 254 ASP A O 1
ATOM 2034 N N . ILE A 1 255 ? 20.587 -1.040 -18.192 1.00 74.12 255 ILE A N 1
ATOM 2035 C CA . ILE A 1 255 ? 20.032 -1.969 -19.187 1.00 74.12 255 ILE A CA 1
ATOM 2036 C C . ILE A 1 255 ? 20.938 -2.013 -20.423 1.00 74.12 255 ILE A C 1
ATOM 2038 O O . ILE A 1 255 ? 21.173 -3.092 -20.967 1.00 74.12 255 ILE A O 1
ATOM 2042 N N . GLN A 1 256 ? 21.447 -0.872 -20.883 1.00 76.50 256 GLN A N 1
ATOM 2043 C CA . GLN A 1 256 ? 22.331 -0.804 -22.042 1.00 76.50 256 GLN A CA 1
ATOM 2044 C C . GLN A 1 256 ? 23.701 -1.435 -21.755 1.00 76.50 256 GLN A C 1
ATOM 2046 O O . GLN A 1 256 ? 24.198 -2.212 -22.568 1.00 76.50 256 GLN A O 1
ATOM 2051 N N . GLU A 1 257 ? 24.308 -1.154 -20.606 1.00 77.81 257 GLU A N 1
ATOM 2052 C CA . GLU A 1 257 ? 25.609 -1.685 -20.215 1.00 77.81 257 GLU A CA 1
ATOM 2053 C C . GLU A 1 257 ? 25.541 -3.197 -20.022 1.00 77.81 257 GLU A C 1
ATOM 2055 O O . GLU A 1 257 ? 26.332 -3.925 -20.619 1.00 77.81 257 GLU A O 1
ATOM 2060 N N . THR A 1 258 ? 24.560 -3.675 -19.254 1.00 73.12 258 THR A N 1
ATOM 2061 C CA . THR A 1 258 ? 24.408 -5.100 -18.934 1.00 73.12 258 THR A CA 1
ATOM 2062 C C . THR A 1 258 ? 24.129 -5.944 -20.178 1.00 73.12 258 THR A C 1
ATOM 2064 O O . THR A 1 258 ? 24.596 -7.076 -20.255 1.00 73.12 258 THR A O 1
ATOM 2067 N N . ASN A 1 259 ? 23.399 -5.412 -21.167 1.00 66.88 259 ASN A N 1
ATOM 2068 C CA . ASN A 1 259 ? 22.874 -6.224 -22.276 1.00 66.88 259 ASN A CA 1
ATOM 2069 C C . ASN A 1 259 ? 23.505 -5.959 -23.640 1.00 66.88 259 ASN A C 1
ATOM 2071 O O . ASN A 1 259 ? 23.368 -6.783 -24.541 1.00 66.88 259 ASN A O 1
ATOM 2075 N N . LEU A 1 260 ? 24.147 -4.809 -23.826 1.00 73.75 260 LEU A N 1
ATOM 2076 C CA . LEU A 1 260 ? 24.842 -4.484 -25.068 1.00 73.75 260 LEU A CA 1
ATOM 2077 C C . LEU A 1 260 ? 26.328 -4.365 -24.786 1.00 73.75 260 LEU A C 1
ATOM 2079 O O . LEU A 1 260 ? 27.116 -5.152 -25.299 1.00 73.75 260 LEU A O 1
ATOM 2083 N N . THR A 1 261 ? 26.713 -3.415 -23.938 1.00 77.88 261 THR A N 1
ATOM 2084 C CA . THR A 1 261 ? 28.120 -3.033 -23.805 1.00 77.88 261 THR A CA 1
ATOM 2085 C C . THR A 1 261 ? 28.974 -4.161 -23.227 1.00 77.88 261 THR A C 1
ATOM 2087 O O . THR A 1 261 ? 30.008 -4.485 -23.805 1.00 77.88 261 THR A O 1
ATOM 2090 N N . ARG A 1 262 ? 28.544 -4.796 -22.130 1.00 81.75 262 ARG A N 1
ATOM 2091 C CA . ARG A 1 262 ? 29.307 -5.853 -21.452 1.00 81.75 262 ARG A CA 1
ATOM 2092 C C . ARG A 1 262 ? 29.359 -7.159 -22.253 1.00 81.75 262 ARG A C 1
ATOM 2094 O O . ARG A 1 262 ? 30.471 -7.626 -22.478 1.00 81.75 262 ARG A O 1
ATOM 2101 N N . PRO A 1 263 ? 28.248 -7.695 -22.798 1.00 81.00 263 PRO A N 1
ATOM 2102 C CA . PRO A 1 263 ? 28.311 -8.877 -23.658 1.00 81.00 263 PRO A CA 1
ATOM 2103 C C . PRO A 1 263 ? 29.144 -8.643 -24.925 1.00 81.00 263 PRO A C 1
ATOM 2105 O O . PRO A 1 263 ? 29.949 -9.492 -25.297 1.00 81.00 263 PRO A O 1
ATOM 2108 N N . MET A 1 264 ? 29.026 -7.471 -25.566 1.00 82.38 264 MET A N 1
ATOM 2109 C CA . MET A 1 264 ? 29.856 -7.137 -26.732 1.00 82.38 264 MET A CA 1
ATOM 2110 C C . MET A 1 264 ? 31.340 -7.016 -26.372 1.00 82.38 264 MET A C 1
ATOM 2112 O O . MET A 1 264 ? 32.193 -7.432 -27.155 1.00 82.38 264 MET A O 1
ATOM 2116 N N . ALA A 1 265 ? 31.664 -6.442 -25.211 1.00 81.88 265 ALA A N 1
ATOM 2117 C CA . ALA A 1 265 ? 33.037 -6.363 -24.730 1.00 81.88 265 ALA A CA 1
ATOM 2118 C C . ALA A 1 265 ? 33.611 -7.757 -24.435 1.00 81.88 265 ALA A C 1
ATOM 2120 O O . ALA A 1 265 ? 34.726 -8.048 -24.865 1.00 81.88 265 ALA A O 1
ATOM 2121 N N . GLU A 1 266 ? 32.835 -8.639 -23.796 1.00 84.06 266 GLU A N 1
ATOM 2122 C CA . GLU A 1 266 ? 33.202 -10.042 -23.564 1.00 84.06 266 GLU A CA 1
ATOM 2123 C C . GLU A 1 266 ? 33.457 -10.788 -24.884 1.00 84.06 266 GLU A C 1
ATOM 2125 O O . GLU A 1 266 ? 34.508 -11.411 -25.041 1.00 84.06 266 GLU A O 1
ATOM 2130 N N . GLU A 1 267 ? 32.566 -10.662 -25.875 1.00 85.56 267 GLU A N 1
ATOM 2131 C CA . GLU A 1 267 ? 32.751 -11.254 -27.211 1.00 85.56 267 GLU A CA 1
ATOM 2132 C C . GLU A 1 267 ? 34.021 -10.748 -27.916 1.00 85.56 267 GLU A C 1
ATOM 2134 O O . GLU A 1 267 ? 34.673 -11.489 -28.656 1.00 85.56 267 GLU A O 1
ATOM 2139 N N . GLN A 1 268 ? 34.396 -9.488 -27.682 1.00 88.44 268 GLN A N 1
ATOM 2140 C CA . GLN A 1 268 ? 35.577 -8.857 -28.275 1.00 88.44 268 GLN A CA 1
ATOM 2141 C C . GLN A 1 268 ? 36.849 -8.994 -27.420 1.00 88.44 268 GLN A C 1
ATOM 2143 O O . GLN A 1 268 ? 37.896 -8.482 -27.818 1.00 88.44 268 GLN A O 1
ATOM 2148 N N . ASN A 1 269 ? 36.797 -9.705 -26.284 1.00 87.62 269 ASN A N 1
ATOM 2149 C CA . ASN A 1 269 ? 37.873 -9.784 -25.282 1.00 87.62 269 ASN A CA 1
ATOM 2150 C C . ASN A 1 269 ? 38.383 -8.405 -24.814 1.00 87.62 269 ASN A C 1
ATOM 2152 O O . ASN A 1 269 ? 39.577 -8.217 -24.566 1.00 87.62 269 ASN A O 1
ATOM 2156 N N . ILE A 1 270 ? 37.489 -7.423 -24.719 1.00 83.00 270 ILE A N 1
ATOM 2157 C CA . ILE A 1 270 ? 37.784 -6.094 -24.187 1.00 83.00 270 ILE A CA 1
ATOM 2158 C C . ILE A 1 270 ? 37.576 -6.132 -22.672 1.00 83.00 270 ILE A C 1
ATOM 2160 O O . ILE A 1 270 ? 36.503 -6.498 -22.201 1.00 83.00 270 ILE A O 1
ATOM 2164 N N . ASN A 1 271 ? 38.597 -5.733 -21.907 1.00 78.69 271 ASN A N 1
ATOM 2165 C CA . ASN A 1 271 ? 38.456 -5.563 -20.462 1.00 78.69 271 ASN A CA 1
ATOM 2166 C C . ASN A 1 271 ? 37.704 -4.257 -20.157 1.00 78.69 271 ASN A C 1
ATOM 2168 O O . ASN A 1 271 ? 38.090 -3.202 -20.664 1.00 78.69 271 ASN A O 1
ATOM 2172 N N . MET A 1 272 ? 36.651 -4.349 -19.344 1.00 71.25 272 MET A N 1
ATOM 2173 C CA . MET A 1 272 ? 35.806 -3.223 -18.930 1.00 71.25 272 MET A CA 1
ATOM 2174 C C . MET A 1 272 ? 36.080 -2.755 -17.487 1.00 71.25 272 MET A C 1
ATOM 2176 O O . MET A 1 272 ? 35.433 -1.805 -17.052 1.00 71.25 272 MET A O 1
ATOM 2180 N N . ASP A 1 273 ? 37.018 -3.401 -16.776 1.00 67.00 273 ASP A N 1
ATOM 2181 C CA . ASP A 1 273 ? 37.462 -3.045 -15.413 1.00 67.00 273 ASP A CA 1
ATOM 2182 C C . ASP A 1 273 ? 38.488 -1.896 -15.373 1.00 67.00 273 ASP A C 1
ATOM 2184 O O . ASP A 1 273 ? 39.431 -1.892 -16.206 1.00 67.00 273 ASP A O 1
#

Foldseek 3Di:
DVVVVVVVLVVLLVQEDEDPDWAPDPPADAADKCALVVLVVVLSVVCLSSQLSVVQADQQEKEKEKAKDDDFQKIKIKMKIHHDSYIMIHMFTEDDDQDGDDRVLSRLVRVLNRLRHCVGPHDPRGAYEYEYQPVVSLVLLVQLLVCLVVVVPDDRDQDFAQRLSSLSSSVSCNVCPPRYHYDHDHADVCVVPVPCPPDHSVHSRRVSRVSRRVVRVVDPDRYDDPCSRVRSPPADDDDPNHHHRGRDPVSVVCSCCVPPVVVVCVVVVHDPD

Mean predicted aligned error: 7.73 Å

Solvent-accessible surface area (backbone atoms only — not comparable to full-atom values): 15048 Å² total; per-residue (Å²): 108,72,67,59,54,47,52,52,45,56,51,49,44,71,63,43,45,83,64,84,74,68,51,91,66,95,77,68,63,60,60,60,72,51,37,55,44,72,55,51,54,54,42,35,78,73,49,42,31,60,36,58,68,67,67,62,54,47,89,60,34,30,44,32,21,27,23,36,35,60,59,81,74,47,21,15,13,3,24,39,36,39,39,61,67,35,39,45,33,30,38,28,32,50,83,59,92,60,52,82,50,48,45,69,49,11,32,47,47,13,49,42,40,45,56,33,39,45,64,36,66,50,60,95,88,38,32,38,50,26,33,31,50,54,59,69,55,44,54,51,51,51,51,48,51,52,39,55,75,64,69,56,66,76,80,75,84,84,64,45,64,41,36,43,58,50,35,32,39,53,52,50,47,61,74,45,54,82,38,55,47,78,42,72,46,85,60,67,46,60,81,77,42,76,83,55,82,83,59,49,57,68,40,46,42,44,53,49,6,45,50,27,10,61,52,42,81,77,50,84,77,54,56,68,58,94,59,71,59,73,58,41,83,86,68,85,58,65,54,98,88,38,62,55,35,48,68,40,68,67,46,49,47,50,54,43,39,67,69,46,52,48,54,53,26,57,77,68,73,48,85,89,128

Nearest PDB structures (foldseek):
  2z1j-assembly1_A  TM=7.189E-01  e=2.942E-07  Escherichia coli
  1goc-assembly1_A  TM=7.071E-01  e=2.767E-07  Escherichia coli
  7o0g-assembly1_A  TM=7.165E-01  e=2.009E-05  White-tufted-ear marmoset simian foamy virus
  4e19-assembly2_B  TM=6.777E-01  e=1.392E-05  Halobacterium salinarum NRC-1
  4gfu-assembly1_A  TM=2.215E-01  e=4.894E-01  Homo sapiens

Organism: NCBI:txid3111310

InterPro domains:
  IPR012337 Ribonuclease H-like superfamily [SSF53098] (65-217)
  IPR036397 Ribonuclease H superfamily [G3DSA:3.30.420.10] (56-219)

Sequence (273 aa):
DTELTKKITESAIKAMQPITTVMDGDGDWSPELGRGAGVVEKWISQGFGLAIAKEKVSHNKWKGMTDGSKVGQLGTYGWILVGMMVWHCSSGKVTSHTRDMDSYRAELHGLMSLMAGAWTVVDPDDEVDAYCDNESVWKGFMKIKRWIVGGMLGEPPKFNHSVDLWDEVVYWCKKWTRRFSLNWARGHPETRDPTRLTWTFTDWMNHVADRLADAEYRCFGGVDEPNCLRNQSRWKVMFEGHRVTSMTLEALDDIQETNLTRPMAEEQNINMD

Radius of gyration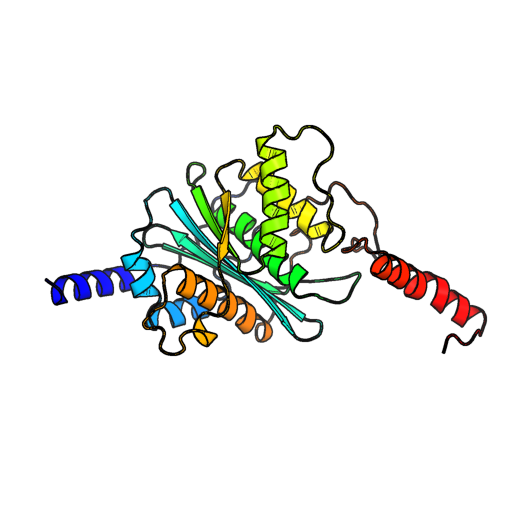: 20.58 Å; Cα contacts (8 Å, |Δi|>4): 477; chains: 1; bounding box: 60×36×62 Å

Secondary structure (DSSP, 8-state):
-HHHHHHHHHHHHHH-EE--PPP--SS-----TTTTHHHHHHHIIIIIHHHHHHH---TTEEEEEEEEEEETTEEEEEEEEE-SSEEEEEEEEEP-SSS---HHHHHHHHHHHHHHHHHHHS-TT-EEEEEES-HHHHHHHHHHHHHHHTTT-SSPPP-SBSHHHHHHHHHHHHHHTTSEEEEE----HHHH-TT-TT--HHHHHHHHHHHHHHHHTTSS--B--TTTTTT--S---EETTEEP-B-SHHHHHHHHIIIIIHHHHHHTT----